Protein AF-A0A2H6ABC9-F1 (afdb_monomer)

Foldseek 3Di:
DDDDDDDDDDDDDDPPPPQQAWEWEWDDDQQEIETEIDQEEWEKEWEAPEQSKIAIDTPPNYHYHYDRIDGNHQEYEYHRHHYAYEYEYEYPDEYAHEYEYEEAYYAYEYAYEAHEYQHEYHHHYHAEAYEYYAYNYEYNYAYEYEQAHYAYEYYYELYEHQEEYEYEQHAEAYEYEAYLYEYNYEYEYEPAHYQYEAEYENYEYNAEYEAHDHEEEYEYEAAQYEYAADPPAHEYEPPYYAYAYDHYNYYHGYHYYDYDD

pLDDT: mean 94.51, std 10.99, range [47.03, 98.94]

Solvent-accessible surface area (backbone atoms only — not comparable to full-atom values): 11730 Å² total; per-residue (Å²): 135,88,82,83,78,81,84,82,82,81,81,75,80,75,73,82,77,70,72,72,50,14,44,33,36,39,49,76,61,82,34,35,36,38,38,38,33,36,73,30,42,28,29,38,38,37,39,25,77,29,49,33,22,39,37,50,44,56,33,92,70,15,41,69,48,58,71,46,63,50,64,62,33,52,30,42,36,41,38,44,35,33,30,48,30,34,41,40,39,35,15,87,31,52,24,52,28,28,44,34,38,39,49,48,36,33,46,33,35,44,37,38,38,47,30,33,34,54,21,37,40,38,40,37,45,27,40,30,46,30,38,40,37,41,32,50,24,39,31,56,18,41,37,41,39,35,34,43,33,32,46,23,35,42,41,34,31,55,25,40,28,59,29,44,38,37,39,37,34,32,39,30,47,22,38,40,37,42,30,50,27,40,31,57,28,44,37,42,37,36,37,32,42,22,55,26,38,42,38,36,32,56,22,39,33,63,36,43,36,40,38,34,41,38,30,44,48,27,38,39,39,37,35,43,27,38,39,28,74,62,83,73,54,22,38,39,35,29,57,47,62,67,12,38,66,48,81,40,70,66,45,61,26,75,46,82,44,49,63,45,135

Structure (mmCIF, N/CA/C/O backbone):
data_AF-A0A2H6ABC9-F1
#
_entry.id   AF-A0A2H6ABC9-F1
#
loop_
_atom_site.group_PDB
_atom_site.id
_atom_site.type_symbol
_atom_site.label_atom_id
_atom_site.label_alt_id
_atom_site.label_comp_id
_atom_site.label_asym_id
_atom_site.label_entity_id
_atom_site.label_seq_id
_atom_site.pdbx_PDB_ins_code
_atom_site.Cartn_x
_atom_site.Cartn_y
_atom_site.Ca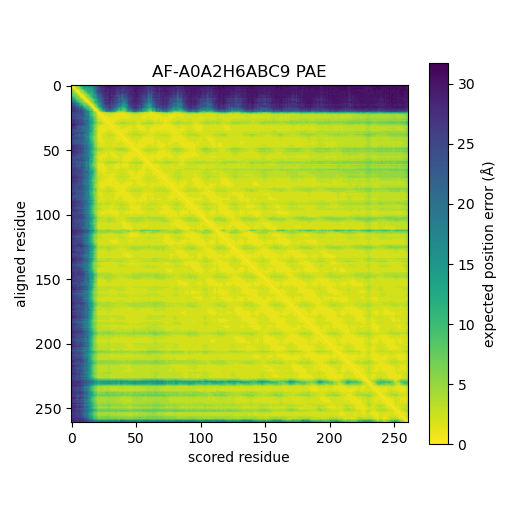rtn_z
_atom_site.occupancy
_atom_site.B_iso_or_equiv
_atom_site.auth_seq_id
_atom_site.auth_comp_id
_atom_site.auth_asym_id
_atom_site.auth_atom_id
_atom_site.pdbx_PDB_model_num
ATOM 1 N N . MET A 1 1 ? -68.065 36.833 -13.984 1.00 48.31 1 MET A N 1
ATOM 2 C CA . MET A 1 1 ? -67.400 35.523 -13.797 1.00 48.31 1 MET A CA 1
ATOM 3 C C . MET A 1 1 ? -66.180 35.733 -12.906 1.00 48.31 1 MET A C 1
ATOM 5 O O . MET A 1 1 ? -65.475 36.704 -13.160 1.00 48.31 1 MET A O 1
ATOM 9 N N . PRO A 1 2 ? -65.967 34.943 -11.838 1.00 47.03 2 PRO A N 1
ATOM 10 C CA . PRO A 1 2 ? -64.902 35.207 -10.872 1.00 47.03 2 PRO A CA 1
ATOM 11 C C . PRO A 1 2 ? -63.521 34.825 -11.429 1.00 47.03 2 PRO A C 1
ATOM 13 O O . PRO A 1 2 ? -63.361 33.805 -12.098 1.00 47.03 2 PRO A O 1
ATOM 16 N N . ARG A 1 3 ? -62.534 35.687 -11.168 1.00 52.03 3 ARG A N 1
ATOM 17 C CA . ARG A 1 3 ? -61.139 35.585 -11.615 1.00 52.03 3 ARG A CA 1
ATOM 18 C C . ARG A 1 3 ? -60.390 34.598 -10.710 1.00 52.03 3 ARG A C 1
ATOM 20 O O . ARG A 1 3 ? -60.354 34.797 -9.503 1.00 52.03 3 ARG A O 1
ATOM 27 N N . ARG A 1 4 ? -59.820 33.534 -11.285 1.00 54.59 4 ARG A N 1
ATOM 28 C CA . ARG A 1 4 ? -58.983 32.553 -10.569 1.00 54.59 4 ARG A CA 1
ATOM 29 C C . ARG A 1 4 ? -57.633 33.190 -10.230 1.00 54.59 4 ARG A C 1
ATOM 31 O O . ARG A 1 4 ? -56.940 33.648 -11.137 1.00 54.59 4 ARG A O 1
ATOM 38 N N . GLU A 1 5 ? -57.269 33.219 -8.953 1.00 61.19 5 GLU A N 1
ATOM 39 C CA . GLU A 1 5 ? -55.914 33.584 -8.534 1.00 61.19 5 GLU A CA 1
ATOM 40 C C . GLU A 1 5 ? -54.935 32.433 -8.828 1.00 61.19 5 GLU A C 1
ATOM 42 O O . GLU A 1 5 ? -55.307 31.263 -8.684 1.00 61.19 5 GLU A O 1
ATOM 47 N N . PRO A 1 6 ? -53.703 32.727 -9.279 1.00 63.28 6 PRO A N 1
ATOM 48 C CA . PRO A 1 6 ? -52.713 31.700 -9.569 1.00 63.28 6 PRO A CA 1
ATOM 49 C C . PRO A 1 6 ? -52.175 31.085 -8.270 1.00 63.28 6 PRO A C 1
ATOM 51 O O . PRO A 1 6 ? -51.772 31.795 -7.349 1.00 63.28 6 PRO A O 1
ATOM 54 N N . ALA A 1 7 ? -52.144 29.753 -8.216 1.00 66.19 7 ALA A N 1
ATOM 55 C CA . ALA A 1 7 ? -51.549 29.008 -7.116 1.00 66.19 7 ALA A CA 1
ATOM 56 C C . ALA A 1 7 ? -50.049 29.329 -7.014 1.00 66.19 7 ALA A C 1
ATOM 58 O O . ALA A 1 7 ? -49.300 29.157 -7.977 1.00 66.19 7 ALA A O 1
ATOM 59 N N . ARG A 1 8 ? -49.606 29.803 -5.845 1.00 64.81 8 ARG A N 1
ATOM 60 C CA . ARG A 1 8 ? -48.181 29.976 -5.549 1.00 64.81 8 ARG A CA 1
ATOM 61 C C . ARG A 1 8 ? -47.566 28.618 -5.231 1.00 64.81 8 ARG A C 1
ATOM 63 O O . ARG A 1 8 ? -47.898 28.015 -4.214 1.00 64.81 8 ARG A O 1
ATOM 70 N N . LEU A 1 9 ? -46.658 28.167 -6.089 1.00 56.22 9 LEU A N 1
ATOM 71 C CA . LEU A 1 9 ? -45.781 27.037 -5.805 1.00 56.22 9 LEU A CA 1
ATOM 72 C C . LEU A 1 9 ? -44.730 27.495 -4.788 1.00 56.22 9 LEU A C 1
ATOM 74 O O . LEU A 1 9 ? -43.962 28.415 -5.066 1.00 56.22 9 LEU A O 1
ATOM 78 N N . HIS A 1 10 ? -44.730 26.879 -3.610 1.00 66.12 10 HIS A N 1
ATOM 79 C CA . HIS A 1 10 ? -43.628 26.980 -2.660 1.00 66.12 10 HIS A CA 1
ATOM 80 C C . HIS A 1 10 ? -42.718 25.776 -2.903 1.00 66.12 10 HIS A C 1
ATOM 82 O O . HIS A 1 10 ? -43.168 24.636 -2.819 1.00 66.12 10 HIS A O 1
ATOM 88 N N . LEU A 1 11 ? -41.466 26.040 -3.269 1.00 61.44 11 LEU A N 1
ATOM 89 C CA . LEU A 1 11 ? -40.415 25.033 -3.322 1.00 61.44 11 LEU A CA 1
ATOM 90 C C . LEU A 1 11 ? -39.652 25.137 -2.003 1.00 61.44 11 LEU A C 1
ATOM 92 O O . LEU A 1 11 ? -38.866 26.065 -1.812 1.00 61.44 11 LEU A O 1
ATOM 96 N N . GLU A 1 12 ? -39.936 24.236 -1.071 1.00 57.72 12 GLU A N 1
ATOM 97 C CA . GLU A 1 12 ? -39.101 24.077 0.116 1.00 57.72 12 GLU A CA 1
ATOM 98 C C . GLU A 1 12 ? -37.790 23.411 -0.318 1.00 57.72 12 GLU A C 1
ATOM 100 O O . GLU A 1 12 ? -37.789 22.483 -1.133 1.00 57.72 12 GLU A O 1
ATOM 105 N N . ARG A 1 13 ? -36.655 23.933 0.160 1.00 63.50 13 ARG A N 1
ATOM 106 C CA . ARG A 1 13 ? -35.350 23.316 -0.085 1.00 63.50 13 ARG A CA 1
ATOM 107 C C . ARG A 1 13 ? -35.390 21.938 0.572 1.00 63.50 13 ARG A C 1
ATOM 109 O O . ARG A 1 13 ? -35.542 21.861 1.786 1.00 63.50 13 ARG A O 1
ATOM 116 N N . LEU A 1 14 ? -35.287 20.887 -0.243 1.00 57.19 14 LEU A N 1
ATOM 117 C CA . LEU A 1 14 ? -35.128 19.515 0.229 1.00 57.19 14 LEU A CA 1
ATOM 118 C C . LEU A 1 14 ? -33.981 19.512 1.249 1.00 57.19 14 LEU A C 1
ATOM 120 O O . LEU A 1 14 ? -32.907 20.036 0.938 1.00 57.19 14 LEU A O 1
ATOM 124 N N . GLU A 1 15 ? -34.228 19.003 2.456 1.00 60.50 15 GLU A N 1
ATOM 125 C CA . GLU A 1 15 ? -33.178 18.845 3.462 1.00 60.50 15 GLU A CA 1
ATOM 126 C C . GLU A 1 15 ? -31.995 18.114 2.821 1.00 60.50 15 GLU A C 1
ATOM 128 O O . GLU A 1 15 ? -32.183 17.189 2.020 1.00 60.50 15 GLU A O 1
ATOM 133 N N . GLU A 1 16 ? -30.773 18.563 3.114 1.00 54.97 16 GLU A N 1
ATOM 134 C CA . GLU A 1 16 ? -29.597 17.810 2.701 1.00 54.97 16 GLU A CA 1
ATOM 135 C C . GLU A 1 16 ? -29.735 16.424 3.320 1.00 54.97 16 GLU A C 1
ATOM 137 O O . GLU A 1 16 ? -29.815 16.282 4.540 1.00 54.97 16 GLU A O 1
ATOM 142 N N . ARG A 1 17 ? -29.849 15.398 2.469 1.00 53.66 17 ARG A N 1
ATOM 143 C CA . ARG A 1 17 ? -29.769 14.017 2.923 1.00 53.66 17 ARG A CA 1
ATOM 144 C C . ARG A 1 17 ? -28.368 13.864 3.506 1.00 53.66 17 ARG A C 1
ATOM 146 O O . ARG A 1 17 ? -27.438 13.603 2.748 1.00 53.66 17 ARG A O 1
ATOM 153 N N . CYS A 1 18 ? -28.211 14.035 4.818 1.00 53.31 18 CYS A N 1
ATOM 154 C CA . CYS A 1 18 ? -27.123 13.373 5.517 1.00 53.31 18 CYS A CA 1
ATOM 155 C C . CYS A 1 18 ? -27.271 11.902 5.139 1.00 53.31 18 CYS A C 1
ATOM 157 O O . CYS A 1 18 ? -28.246 11.262 5.542 1.00 53.31 18 CYS A O 1
ATOM 159 N N . GLN A 1 19 ? -26.363 11.377 4.311 1.00 56.97 19 GLN A N 1
ATOM 160 C CA . GLN A 1 19 ? -26.138 9.940 4.321 1.00 56.97 19 GLN A CA 1
ATOM 161 C C . GLN A 1 19 ? -25.952 9.575 5.798 1.00 56.97 19 GLN A C 1
ATOM 163 O O . GLN A 1 19 ? -25.189 10.265 6.483 1.00 56.97 19 GLN A O 1
ATOM 168 N N . PRO A 1 20 ? -26.719 8.615 6.338 1.00 61.50 20 PRO A N 1
ATOM 169 C CA . PRO A 1 20 ? -26.498 8.197 7.708 1.00 61.50 20 PRO A CA 1
ATOM 170 C C . PRO A 1 20 ? -25.039 7.758 7.800 1.00 61.50 20 PRO A C 1
ATOM 172 O O . PRO A 1 20 ? -24.617 6.887 7.045 1.00 61.50 20 PRO A O 1
ATOM 175 N N . ALA A 1 21 ? -24.271 8.423 8.661 1.00 79.69 21 ALA A N 1
ATOM 176 C CA . ALA A 1 21 ? -22.908 8.006 8.925 1.00 79.69 21 ALA A CA 1
ATOM 177 C C . ALA A 1 21 ? -22.952 6.588 9.498 1.00 79.69 21 ALA A C 1
ATOM 179 O O . ALA A 1 21 ? -23.817 6.295 10.335 1.00 79.69 21 ALA A O 1
ATOM 180 N N . GLY A 1 22 ? -22.082 5.710 9.010 1.00 94.19 22 GLY A N 1
ATOM 181 C CA . GLY A 1 22 ? -22.159 4.309 9.381 1.00 94.19 22 GLY A CA 1
ATOM 182 C C . GLY A 1 22 ? -21.600 4.010 10.774 1.00 94.19 22 GLY A C 1
ATOM 183 O O . GLY A 1 22 ? -21.253 4.900 11.564 1.00 94.19 22 GLY A O 1
ATOM 184 N N . THR A 1 23 ? -21.590 2.732 11.129 1.00 96.81 23 THR A N 1
ATOM 185 C CA . THR A 1 23 ? -21.232 2.249 12.466 1.00 96.81 23 THR A CA 1
ATOM 186 C C . THR A 1 23 ? -20.191 1.151 12.386 1.00 96.81 23 THR A C 1
ATOM 188 O O . THR A 1 23 ? -20.447 0.090 11.830 1.00 96.81 23 THR A O 1
ATOM 191 N N . VAL A 1 24 ? -19.071 1.347 13.081 1.00 98.31 24 VAL A N 1
ATOM 192 C CA . VAL A 1 24 ? -18.017 0.341 13.213 1.00 98.31 24 VAL A CA 1
ATOM 193 C C . VAL A 1 24 ? -18.040 -0.266 14.608 1.00 98.31 24 VAL A C 1
ATOM 195 O O . VAL A 1 24 ? -17.820 0.403 15.619 1.00 98.31 24 VAL A O 1
ATOM 198 N N . SER A 1 25 ? -18.282 -1.570 14.671 1.00 98.38 25 SER A N 1
ATOM 199 C CA . SER A 1 25 ? -18.190 -2.361 15.892 1.00 98.38 25 SER A CA 1
ATOM 200 C C . SER A 1 25 ? -16.761 -2.845 16.123 1.00 98.38 25 SER A C 1
ATOM 202 O O . SER A 1 25 ? -16.185 -3.527 15.278 1.00 98.38 25 SER A O 1
ATOM 204 N N . VAL A 1 26 ? -16.194 -2.550 17.292 1.00 98.62 26 VAL A N 1
ATOM 205 C CA . VAL A 1 26 ? -14.856 -3.014 17.682 1.00 98.62 26 VAL A CA 1
ATOM 206 C C . VAL A 1 26 ? -14.987 -4.208 18.614 1.00 98.62 26 VAL A C 1
ATOM 208 O O . VAL A 1 26 ? -15.607 -4.127 19.676 1.00 98.62 26 VAL A O 1
ATOM 211 N N . VAL A 1 27 ? -14.358 -5.322 18.248 1.00 98.25 27 VAL A N 1
ATOM 212 C CA . VAL A 1 27 ? -14.329 -6.540 19.064 1.00 98.25 27 VAL A CA 1
ATOM 213 C C . VAL A 1 27 ? -12.889 -6.997 19.253 1.00 98.25 27 VAL A C 1
ATOM 215 O O . VAL A 1 27 ? -12.175 -7.226 18.279 1.00 98.25 27 VAL A O 1
ATOM 218 N N . GLN A 1 28 ? -12.474 -7.182 20.508 1.00 98.12 28 GLN A N 1
ATOM 219 C CA . GLN A 1 28 ? -11.177 -7.763 20.851 1.00 98.12 28 GLN A CA 1
ATOM 220 C C . GLN A 1 28 ? -11.350 -9.155 21.470 1.00 98.12 28 GLN A C 1
ATOM 222 O O . GLN A 1 28 ? -12.069 -9.325 22.455 1.00 98.12 28 GLN A O 1
ATOM 227 N N . VAL A 1 29 ? -10.653 -10.151 20.917 1.00 97.75 29 VAL A N 1
ATOM 228 C CA . VAL A 1 29 ? -10.558 -11.509 21.472 1.00 97.75 29 VAL A CA 1
ATOM 229 C C . VAL A 1 29 ? -9.087 -11.896 21.571 1.00 97.75 29 VAL A C 1
ATOM 231 O O . VAL A 1 29 ? -8.420 -12.154 20.568 1.00 97.75 29 VAL A O 1
ATOM 234 N N . GLY A 1 30 ? -8.562 -11.923 22.797 1.00 96.44 30 GLY A N 1
ATOM 235 C CA . GLY A 1 30 ? -7.123 -12.063 23.021 1.00 96.44 30 GLY A CA 1
ATOM 236 C C . GLY A 1 30 ? -6.357 -10.914 22.359 1.00 96.44 30 GLY A C 1
ATOM 237 O O . GLY A 1 30 ? -6.731 -9.754 22.507 1.00 96.44 30 GLY A O 1
ATOM 238 N N . GLY A 1 31 ? -5.308 -11.237 21.601 1.00 97.62 31 GLY A N 1
ATOM 239 C CA . GLY A 1 31 ? -4.533 -10.243 20.851 1.00 97.62 31 GLY A CA 1
ATOM 240 C C . GLY A 1 31 ? -5.097 -9.885 19.473 1.00 97.62 31 GLY A C 1
ATOM 241 O O . GLY A 1 31 ? -4.394 -9.260 18.686 1.00 97.62 31 GLY A O 1
ATOM 242 N N . ILE A 1 32 ? -6.315 -10.316 19.136 1.00 98.56 32 ILE A N 1
ATOM 243 C CA . ILE A 1 32 ? -6.938 -10.020 17.842 1.00 98.56 32 ILE A CA 1
ATOM 244 C C . ILE A 1 32 ? -8.018 -8.962 18.040 1.00 98.56 32 ILE A C 1
ATOM 246 O O . ILE A 1 32 ? -8.959 -9.183 18.801 1.00 98.56 32 ILE A O 1
ATOM 250 N N . VAL A 1 33 ? -7.899 -7.855 17.315 1.00 98.69 33 VAL A N 1
ATOM 251 C CA . VAL A 1 33 ? -8.899 -6.786 17.234 1.00 98.69 33 VAL A CA 1
ATOM 252 C C . VAL A 1 33 ? -9.554 -6.836 15.858 1.00 98.69 33 VAL A C 1
ATOM 254 O O . VAL A 1 33 ? -8.867 -6.997 14.853 1.00 98.69 33 VAL A O 1
ATOM 257 N N . ARG A 1 34 ? -10.879 -6.727 15.802 1.00 98.69 34 ARG A N 1
ATOM 258 C CA . ARG A 1 34 ? -11.652 -6.636 14.558 1.00 98.69 34 ARG A CA 1
ATOM 259 C C . ARG A 1 34 ? -12.498 -5.374 14.588 1.00 98.69 34 ARG A C 1
ATOM 261 O O . ARG A 1 34 ? -13.219 -5.160 15.562 1.00 98.69 34 ARG A O 1
ATOM 268 N N . LEU A 1 35 ? -12.393 -4.576 13.534 1.00 98.69 35 LEU A N 1
ATOM 269 C CA . LEU A 1 35 ? -13.278 -3.464 13.219 1.00 98.69 35 LEU A CA 1
ATOM 270 C C . LEU A 1 35 ? -14.272 -3.974 12.180 1.00 98.69 35 LEU A C 1
ATOM 272 O O . LEU A 1 35 ? -13.866 -4.324 11.077 1.00 98.69 35 LEU A O 1
ATOM 276 N N . LEU A 1 36 ? -15.538 -4.071 12.574 1.00 98.38 36 LEU A N 1
ATOM 277 C CA . LEU A 1 36 ? -16.635 -4.591 11.764 1.00 98.38 36 LEU A CA 1
ATOM 278 C C . LEU A 1 36 ? -17.578 -3.444 11.424 1.00 98.38 36 LEU A C 1
ATOM 280 O O . LEU A 1 36 ? -18.290 -2.974 12.314 1.00 98.38 36 LEU A O 1
ATOM 284 N N . GLY A 1 37 ? -17.556 -2.991 10.182 1.00 97.62 37 GLY A N 1
ATOM 285 C CA . GLY A 1 37 ? -18.446 -1.937 9.718 1.00 97.62 37 GLY A CA 1
ATOM 286 C C . GLY A 1 37 ? -19.840 -2.429 9.334 1.00 97.62 37 GLY A C 1
ATOM 287 O O . GLY A 1 37 ? -20.135 -3.631 9.388 1.00 97.62 37 GLY A O 1
ATOM 288 N N . ASP A 1 38 ? -20.724 -1.483 9.030 1.00 96.00 38 ASP A N 1
ATOM 289 C CA . ASP A 1 38 ? -22.061 -1.758 8.506 1.00 96.00 38 ASP A CA 1
ATOM 290 C C . ASP A 1 38 ? -22.072 -1.736 6.965 1.00 96.00 38 ASP A C 1
ATOM 292 O O . ASP A 1 38 ? -21.112 -2.153 6.339 1.00 96.00 38 ASP A O 1
ATOM 296 N N . ALA A 1 39 ? -23.201 -1.412 6.331 1.00 95.44 39 ALA A N 1
ATOM 297 C CA . ALA A 1 39 ? -23.295 -1.331 4.864 1.00 95.44 39 ALA A CA 1
ATOM 298 C C . ALA A 1 39 ? -23.321 0.127 4.366 1.00 95.44 39 ALA A C 1
ATOM 300 O O . ALA A 1 39 ? -23.802 0.406 3.266 1.00 95.44 39 ALA A O 1
ATOM 301 N N . ALA A 1 40 ? -22.959 1.061 5.243 1.00 95.94 40 ALA A N 1
ATOM 302 C CA . ALA A 1 40 ? -22.862 2.478 4.949 1.00 95.94 40 ALA A CA 1
ATOM 303 C C . ALA A 1 40 ? -21.389 2.877 4.962 1.00 95.94 40 ALA A C 1
ATOM 305 O O . ALA A 1 40 ? -20.593 2.236 5.631 1.00 95.94 40 ALA A O 1
ATOM 306 N N . ASP A 1 41 ? -21.066 3.989 4.308 1.00 96.44 41 ASP A N 1
ATOM 307 C CA . ASP A 1 41 ? -19.713 4.543 4.287 1.00 96.44 41 ASP A CA 1
ATOM 308 C C . ASP A 1 41 ? -19.168 4.688 5.724 1.00 96.44 41 ASP A C 1
ATOM 310 O O . ASP A 1 41 ? -19.769 5.353 6.585 1.00 96.44 41 ASP A O 1
ATOM 314 N N . ASN A 1 42 ? -18.057 4.014 6.014 1.00 97.44 42 ASN A N 1
ATOM 315 C CA . ASN A 1 42 ? -17.384 4.009 7.307 1.00 97.44 42 ASN A CA 1
ATOM 316 C C . ASN A 1 42 ? -16.010 4.660 7.195 1.00 97.44 42 ASN A C 1
ATOM 318 O O . ASN A 1 42 ? -15.235 4.393 6.291 1.00 97.44 42 ASN A O 1
ATOM 322 N N . ALA A 1 43 ? -15.661 5.489 8.169 1.00 97.75 43 ALA A N 1
ATOM 323 C CA . ALA A 1 43 ? -14.365 6.142 8.230 1.00 97.75 43 ALA A CA 1
ATOM 324 C C . ALA A 1 43 ? -13.755 5.962 9.619 1.00 97.75 43 ALA A C 1
ATOM 326 O O . ALA A 1 43 ? -14.374 6.319 10.626 1.00 97.75 43 ALA A O 1
ATOM 327 N N . VAL A 1 44 ? -12.543 5.413 9.695 1.00 98.38 44 VAL A N 1
ATOM 328 C CA . VAL A 1 44 ? -11.862 5.110 10.962 1.00 98.38 44 VAL A CA 1
ATOM 329 C C . VAL A 1 44 ? -10.388 5.496 10.937 1.00 98.38 44 VAL A C 1
ATOM 331 O O . VAL A 1 44 ? -9.717 5.408 9.917 1.00 98.38 44 VAL A O 1
ATOM 334 N N . ALA A 1 45 ? -9.859 5.889 12.091 1.00 98.44 45 ALA A N 1
ATOM 335 C CA . ALA A 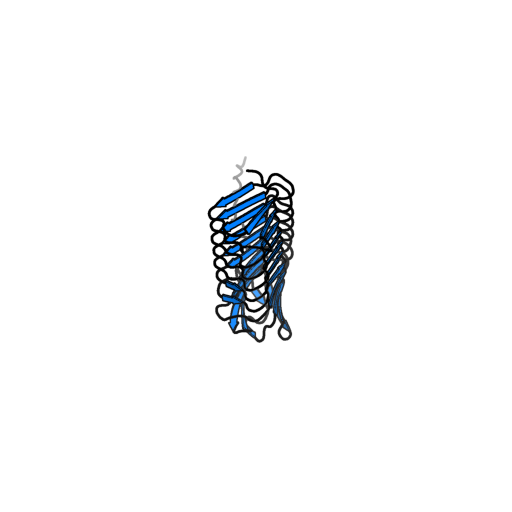1 45 ? -8.433 6.110 12.292 1.00 98.44 45 ALA A CA 1
ATOM 336 C C . ALA A 1 45 ? -7.915 5.275 13.459 1.00 98.44 45 ALA A C 1
ATOM 338 O O . ALA A 1 45 ? -8.524 5.248 14.535 1.00 98.44 45 ALA A O 1
ATOM 339 N N . LEU A 1 46 ? -6.772 4.630 13.244 1.00 98.50 46 LEU A N 1
ATOM 340 C CA . LEU A 1 46 ? -5.984 3.954 14.260 1.00 98.50 46 LEU A CA 1
ATOM 341 C C . LEU A 1 46 ? -4.672 4.701 14.480 1.00 98.50 46 LEU A C 1
ATOM 343 O O . LEU A 1 46 ? -3.967 5.024 13.531 1.00 98.50 46 LEU A O 1
ATOM 347 N N . GLU A 1 47 ? -4.319 4.904 15.744 1.00 98.56 47 GLU A N 1
ATOM 348 C CA . GLU A 1 47 ? -3.018 5.446 16.136 1.00 98.56 47 GLU A CA 1
ATOM 349 C C . GLU A 1 47 ? -2.348 4.490 17.126 1.00 98.56 47 GLU A C 1
ATOM 351 O O . GLU A 1 47 ? -2.954 4.094 18.131 1.00 98.56 47 GLU A O 1
ATOM 356 N N . ALA A 1 48 ? -1.105 4.096 16.845 1.00 98.31 48 ALA A N 1
ATOM 357 C CA . ALA A 1 48 ? -0.325 3.283 17.766 1.00 98.31 48 ALA A CA 1
ATOM 358 C C . ALA A 1 48 ? 0.189 4.126 18.933 1.00 98.31 48 ALA A C 1
ATOM 360 O O . ALA A 1 48 ? 0.988 5.049 18.771 1.00 98.31 48 ALA A O 1
ATOM 361 N N . THR A 1 49 ? -0.247 3.754 20.133 1.00 98.06 49 THR A N 1
ATOM 362 C CA . THR A 1 49 ? 0.149 4.391 21.399 1.00 98.06 49 THR A CA 1
ATOM 363 C C . THR A 1 49 ? 1.210 3.586 22.150 1.00 98.06 49 THR A C 1
ATOM 365 O O . THR A 1 49 ? 1.778 4.053 23.137 1.00 98.06 49 THR A O 1
ATOM 368 N N . GLY A 1 50 ? 1.522 2.390 21.652 1.00 96.88 50 GLY A N 1
ATOM 369 C CA . GLY A 1 50 ? 2.537 1.484 22.167 1.00 96.88 50 GLY A CA 1
ATOM 370 C C . GLY A 1 50 ? 2.787 0.340 21.188 1.00 96.88 50 GLY A C 1
ATOM 371 O O . GLY A 1 50 ? 2.065 0.183 20.205 1.00 96.88 50 GLY A O 1
ATOM 372 N N . ALA A 1 51 ? 3.774 -0.505 21.497 1.00 96.88 51 ALA A N 1
ATOM 373 C CA . ALA A 1 51 ? 4.176 -1.634 20.652 1.00 96.88 51 ALA A CA 1
ATOM 374 C C . ALA A 1 51 ? 3.005 -2.526 20.219 1.00 96.88 51 ALA A C 1
ATOM 376 O O . ALA A 1 51 ? 2.979 -3.030 19.106 1.00 96.88 51 ALA A O 1
ATOM 377 N N . ASN A 1 52 ? 2.018 -2.716 21.090 1.00 97.56 52 ASN A N 1
ATOM 378 C CA . ASN A 1 52 ? 0.831 -3.517 20.801 1.00 97.56 52 ASN A CA 1
ATOM 379 C C . ASN A 1 52 ? -0.436 -2.794 21.284 1.00 97.56 52 ASN A C 1
ATOM 381 O O . ASN A 1 52 ? -1.421 -3.444 21.624 1.00 97.56 52 ASN A O 1
ATOM 385 N N . ASP A 1 53 ? -0.400 -1.463 21.360 1.00 98.25 53 ASP A N 1
ATOM 386 C CA . ASP A 1 53 ? -1.486 -0.658 21.918 1.00 98.25 53 ASP A CA 1
ATOM 387 C C . ASP A 1 53 ? -1.981 0.335 20.867 1.00 98.25 53 ASP A C 1
ATOM 389 O O . ASP A 1 53 ? -1.185 1.023 20.225 1.00 98.25 53 ASP A O 1
ATOM 393 N N . LEU A 1 54 ? -3.299 0.411 20.691 1.00 98.56 54 LEU A N 1
ATOM 394 C CA . LEU A 1 54 ? -3.942 1.228 19.664 1.00 98.56 54 LEU A CA 1
ATOM 395 C C . LEU A 1 54 ? -5.067 2.065 20.268 1.00 98.56 54 LEU A C 1
ATOM 397 O O . LEU A 1 54 ? -5.842 1.586 21.104 1.00 98.56 54 LEU A O 1
ATOM 401 N N . THR A 1 55 ? -5.212 3.288 19.772 1.00 98.56 55 THR A N 1
ATOM 402 C CA . THR A 1 55 ? -6.442 4.075 19.899 1.00 98.56 55 THR A CA 1
ATOM 403 C C . THR A 1 55 ? -7.207 4.055 18.585 1.00 98.56 55 THR A C 1
ATOM 405 O O . THR A 1 55 ? -6.603 4.152 17.522 1.00 98.56 55 THR A O 1
ATOM 408 N N . ILE A 1 56 ? -8.529 3.931 18.667 1.00 98.69 56 ILE A N 1
ATOM 409 C CA . ILE A 1 56 ? -9.448 3.815 17.532 1.00 98.69 56 ILE A CA 1
ATOM 410 C C . ILE A 1 56 ? -10.421 4.989 17.586 1.00 98.69 56 ILE A C 1
ATOM 412 O O . ILE A 1 56 ? -11.062 5.219 18.614 1.00 98.69 56 ILE A O 1
ATOM 416 N N . THR A 1 57 ? -10.557 5.701 16.472 1.00 98.50 57 THR A N 1
ATOM 417 C CA . THR A 1 57 ? -11.412 6.884 16.341 1.00 98.50 57 THR A CA 1
ATOM 418 C C . THR A 1 57 ? -12.322 6.742 15.128 1.00 98.50 57 THR A C 1
ATOM 420 O O . THR A 1 57 ? -11.863 6.366 14.055 1.00 98.50 57 THR A O 1
ATOM 423 N N . GLY A 1 58 ? -13.608 7.062 15.287 1.00 97.69 58 GLY A N 1
ATOM 424 C CA . GLY A 1 58 ? -14.533 7.214 14.163 1.00 97.69 58 GLY A CA 1
ATOM 425 C C . GLY A 1 58 ? -14.375 8.589 13.517 1.00 97.69 58 GLY A C 1
ATOM 426 O O . GLY A 1 58 ? -14.303 9.604 14.212 1.00 97.69 58 GLY A O 1
ATOM 427 N N . LEU A 1 59 ? -14.307 8.620 12.192 1.00 96.62 59 LEU A N 1
ATOM 428 C CA . LEU A 1 59 ? -14.173 9.815 11.361 1.00 96.62 59 LEU A CA 1
ATOM 429 C C . LEU A 1 59 ? -15.447 10.042 10.541 1.00 96.62 59 LEU A C 1
ATOM 431 O O . LEU A 1 59 ? -16.310 9.173 10.467 1.00 96.62 59 LEU A O 1
ATOM 435 N N . ALA A 1 60 ? -15.584 11.221 9.927 1.00 93.19 60 ALA A N 1
ATOM 436 C CA . ALA A 1 60 ? -16.696 11.558 9.023 1.00 93.19 60 ALA A CA 1
ATOM 437 C C . ALA A 1 60 ? -18.111 11.255 9.580 1.00 93.19 60 ALA A C 1
ATOM 439 O O . ALA A 1 60 ? -19.047 10.993 8.834 1.00 93.19 60 ALA A O 1
ATOM 440 N N . GLY A 1 61 ? -18.278 11.305 10.908 1.00 92.75 61 GLY A N 1
ATOM 441 C CA . GLY A 1 61 ? -19.537 10.985 11.591 1.00 92.75 61 GLY A CA 1
ATOM 442 C C . GLY A 1 61 ? -19.739 9.503 11.925 1.00 92.75 61 GLY A C 1
ATOM 443 O O . GLY A 1 61 ? -20.709 9.185 12.609 1.00 92.75 61 GLY A O 1
ATOM 444 N N . THR A 1 62 ? -18.837 8.618 11.495 1.00 96.94 62 THR A N 1
ATOM 445 C CA . THR A 1 62 ? -18.866 7.178 11.787 1.00 96.94 62 THR A CA 1
ATOM 446 C C . THR A 1 62 ? -18.855 6.949 13.288 1.00 96.94 62 THR A C 1
ATOM 448 O O . THR A 1 62 ? -17.990 7.460 14.007 1.00 96.94 62 THR A O 1
ATOM 451 N N . SER A 1 63 ? -19.815 6.171 13.779 1.00 96.81 63 SER A N 1
ATOM 452 C CA . SER A 1 63 ? -19.909 5.859 15.202 1.00 96.81 63 SER A CA 1
ATOM 453 C C . SER A 1 63 ? -19.119 4.594 15.541 1.00 96.81 63 SER A C 1
ATOM 455 O O . SER A 1 63 ? -19.168 3.609 14.809 1.00 96.81 63 SER A O 1
ATOM 457 N N . ILE A 1 64 ? -18.380 4.611 16.656 1.00 98.12 64 ILE A N 1
ATOM 458 C CA . ILE A 1 64 ? -17.649 3.434 17.143 1.00 98.12 64 ILE A CA 1
ATOM 459 C C . ILE A 1 64 ? -18.450 2.755 18.252 1.00 98.12 64 ILE A C 1
ATOM 461 O O . ILE A 1 64 ? -18.720 3.351 19.297 1.00 98.12 64 ILE A O 1
ATOM 465 N N . SER A 1 65 ? -18.789 1.486 18.042 1.00 97.88 65 SER A N 1
ATOM 466 C CA . SER A 1 65 ? -19.447 0.623 19.020 1.00 97.88 65 SER A CA 1
ATOM 467 C C . SER A 1 65 ? -18.445 -0.387 19.582 1.00 97.88 65 SER A C 1
ATOM 469 O O . SER A 1 65 ? -18.186 -1.429 18.987 1.00 97.88 65 SER A O 1
ATOM 471 N N . GLY A 1 66 ? -17.835 -0.085 20.726 1.00 97.19 66 GLY A N 1
ATOM 472 C CA . GLY A 1 66 ? -16.841 -0.962 21.352 1.00 97.19 66 GLY A CA 1
ATOM 473 C C . GLY A 1 66 ? -15.705 -0.184 22.014 1.00 97.19 66 GLY A C 1
ATOM 474 O O . GLY A 1 66 ? -15.823 1.028 22.205 1.00 97.19 66 GLY A O 1
ATOM 475 N N . PRO A 1 67 ? -14.612 -0.863 22.410 1.00 97.38 67 PRO A N 1
ATOM 476 C CA . PRO A 1 67 ? -13.454 -0.185 22.971 1.00 97.38 67 PRO A CA 1
ATOM 477 C C . PRO A 1 67 ? -12.781 0.701 21.917 1.00 97.38 67 PRO A C 1
ATOM 479 O O . PRO A 1 67 ? -12.470 0.256 20.817 1.00 97.38 67 PRO A O 1
ATOM 482 N N . THR A 1 68 ? -12.498 1.947 22.287 1.00 97.81 68 THR A N 1
ATOM 483 C CA . THR A 1 68 ? -11.713 2.901 21.485 1.00 97.81 68 THR A CA 1
ATOM 484 C C . THR A 1 68 ? -10.237 2.921 21.884 1.00 97.81 68 THR A C 1
ATOM 486 O O . THR A 1 68 ? -9.435 3.669 21.333 1.00 97.81 68 THR A O 1
ATOM 489 N N . SER A 1 69 ? -9.855 2.116 22.873 1.00 98.12 69 SER A N 1
ATOM 490 C CA . SER A 1 69 ? -8.471 1.898 23.283 1.00 98.12 69 SER A CA 1
ATOM 491 C C . SER A 1 69 ? -8.298 0.424 23.605 1.00 98.12 69 SER A C 1
ATOM 493 O O . SER A 1 69 ? -9.043 -0.131 24.415 1.00 98.12 69 SER A O 1
ATOM 495 N N . VAL A 1 70 ? -7.341 -0.208 22.939 1.00 98.31 70 VAL A N 1
ATOM 496 C CA . VAL A 1 70 ? -7.094 -1.649 23.002 1.00 98.31 70 VAL A CA 1
ATOM 497 C C . VAL A 1 70 ? -5.607 -1.886 23.216 1.00 98.31 70 VAL A C 1
ATOM 499 O O . VAL A 1 70 ? -4.772 -1.159 22.683 1.00 98.31 70 VAL A O 1
ATOM 502 N N . SER A 1 71 ? -5.278 -2.898 24.011 1.00 98.25 71 SER A N 1
ATOM 503 C CA . SER A 1 71 ? -3.900 -3.247 24.354 1.00 98.25 71 SER A CA 1
ATOM 504 C C . SER A 1 71 ? -3.613 -4.719 24.100 1.00 98.25 71 SER A C 1
ATOM 506 O O . SER A 1 71 ? -4.528 -5.546 24.026 1.00 98.25 71 SER A O 1
ATOM 508 N N . GLY A 1 72 ? -2.332 -5.055 23.947 1.00 98.00 72 GLY A N 1
ATOM 509 C CA . GLY A 1 72 ? -1.904 -6.420 23.624 1.00 98.00 72 GLY A CA 1
ATOM 510 C C . GLY A 1 72 ? -2.352 -6.893 22.234 1.00 98.00 72 GLY A C 1
ATOM 511 O O . GLY A 1 72 ? -2.571 -8.088 22.028 1.00 98.00 72 GLY A O 1
ATOM 512 N N . VAL A 1 73 ? -2.513 -5.965 21.291 1.00 98.62 73 VAL A N 1
ATOM 513 C CA . VAL A 1 73 ? -2.907 -6.212 19.903 1.00 98.62 73 VAL A CA 1
ATOM 514 C C . VA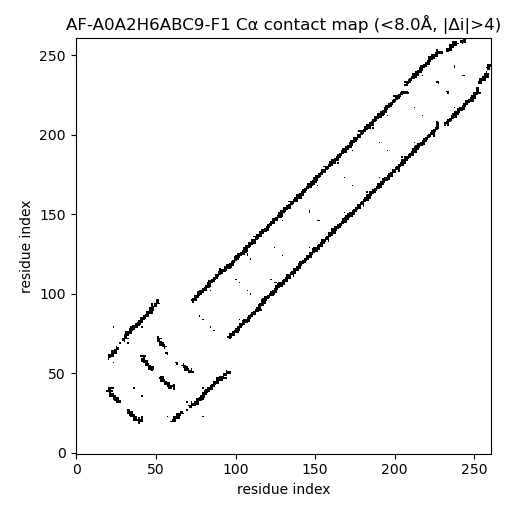L A 1 73 ? -1.755 -6.840 19.123 1.00 98.62 73 VAL A C 1
ATOM 516 O O . VAL A 1 73 ? -0.810 -6.172 18.728 1.00 98.62 73 VAL A O 1
ATOM 519 N N . ALA A 1 74 ? -1.876 -8.133 18.842 1.00 98.50 74 ALA A N 1
ATOM 520 C CA . ALA A 1 74 ? -0.995 -8.865 17.938 1.00 98.50 74 ALA A CA 1
ATOM 521 C C . ALA A 1 74 ? -1.464 -8.792 16.474 1.00 98.50 74 ALA A C 1
ATOM 523 O O . ALA A 1 74 ? -0.669 -8.989 15.553 1.00 98.50 74 ALA A O 1
ATOM 524 N N . ARG A 1 75 ? -2.762 -8.559 16.240 1.00 98.69 75 ARG A N 1
ATOM 525 C CA . ARG A 1 75 ? -3.335 -8.392 14.901 1.00 98.69 75 ARG A CA 1
ATOM 526 C C . ARG A 1 75 ? -4.590 -7.529 14.933 1.00 98.69 75 ARG A C 1
ATOM 528 O O . ARG A 1 75 ? -5.463 -7.767 15.767 1.00 98.69 75 ARG A O 1
ATOM 535 N N . VAL A 1 76 ? -4.712 -6.618 13.977 1.00 98.69 76 VAL A N 1
ATOM 536 C CA . VAL A 1 76 ? -5.941 -5.871 13.701 1.00 98.69 76 VAL A CA 1
ATOM 537 C C . VAL A 1 76 ? -6.515 -6.267 12.342 1.00 98.69 76 VAL A C 1
ATOM 539 O O . VAL A 1 76 ? -5.771 -6.433 11.376 1.00 98.69 76 VAL A O 1
ATOM 542 N N . TYR A 1 77 ? -7.832 -6.446 12.293 1.00 98.69 77 TYR A N 1
ATOM 543 C CA . TYR A 1 77 ? -8.607 -6.610 11.069 1.00 98.69 77 TYR A CA 1
ATOM 544 C C . TYR A 1 77 ? -9.497 -5.387 10.846 1.00 98.69 77 TYR A C 1
ATOM 546 O O . TYR A 1 77 ? -10.247 -5.021 11.752 1.00 98.69 77 TYR A O 1
ATOM 554 N N . PHE A 1 78 ? -9.446 -4.820 9.646 1.00 98.62 78 PHE A N 1
ATOM 555 C CA . PHE A 1 78 ? -10.435 -3.885 9.118 1.00 98.62 78 PHE A CA 1
ATOM 556 C C . PHE A 1 78 ? -11.355 -4.656 8.173 1.00 98.62 78 PHE A C 1
ATOM 558 O O . PHE A 1 78 ? -10.888 -5.200 7.177 1.00 98.62 78 PHE A O 1
ATOM 565 N N . GLU A 1 79 ? -12.629 -4.763 8.529 1.00 98.12 79 GLU A N 1
ATOM 566 C CA . GLU A 1 79 ? -13.682 -5.437 7.766 1.00 98.12 79 GLU A CA 1
ATOM 567 C C . GLU A 1 79 ? -14.896 -4.493 7.771 1.00 98.12 79 GLU A C 1
ATOM 569 O O . GLU A 1 79 ? -15.842 -4.684 8.538 1.00 98.12 79 GLU A O 1
ATOM 574 N N . LEU A 1 80 ? -14.797 -3.403 7.002 1.00 97.38 80 LEU A N 1
ATOM 575 C CA . LEU A 1 80 ? -15.697 -2.243 7.092 1.00 97.38 80 LEU A CA 1
ATOM 576 C C . LEU A 1 80 ? -17.022 -2.412 6.327 1.00 97.38 80 LEU A C 1
ATOM 578 O O . LEU A 1 80 ? -17.978 -1.710 6.617 1.00 97.38 80 LEU A O 1
ATOM 582 N N . GLY A 1 81 ? -17.136 -3.471 5.524 1.00 96.31 81 GLY A N 1
ATOM 583 C CA . GLY A 1 81 ? -18.395 -3.860 4.902 1.00 96.31 81 GLY A CA 1
ATOM 584 C C . GLY A 1 81 ? -18.522 -3.343 3.477 1.00 96.31 81 GLY A C 1
ATOM 585 O O . GLY A 1 81 ? -17.536 -3.308 2.750 1.00 96.31 81 GLY A O 1
ATOM 586 N N . ASP A 1 82 ? -19.765 -3.098 3.058 1.00 96.00 82 ASP A N 1
ATOM 587 C CA . ASP A 1 82 ? -20.069 -2.449 1.779 1.00 96.00 82 ASP A CA 1
ATOM 588 C C . ASP A 1 82 ? -20.185 -0.935 2.028 1.00 96.00 82 ASP A C 1
ATOM 590 O O . ASP A 1 82 ? -20.657 -0.525 3.086 1.00 96.00 82 ASP A O 1
ATOM 594 N N . GLY A 1 83 ? -19.912 -0.120 1.015 1.00 96.12 83 GLY A N 1
ATOM 595 C CA . GLY A 1 83 ? -19.886 1.338 1.147 1.00 96.12 83 GLY A CA 1
ATOM 596 C C . GLY A 1 83 ? -18.536 1.873 0.697 1.00 96.12 83 GLY A C 1
ATOM 597 O O . GLY A 1 83 ? -17.645 1.101 0.387 1.00 96.12 83 GLY A O 1
ATOM 598 N N . ASN A 1 84 ? -18.401 3.192 0.597 1.00 96.88 84 ASN A N 1
ATOM 599 C CA . ASN A 1 84 ? -17.095 3.801 0.356 1.00 96.88 84 ASN A CA 1
ATOM 600 C C . ASN A 1 84 ? -16.413 4.003 1.707 1.00 96.88 84 ASN A C 1
ATOM 602 O O . ASN A 1 84 ? -16.674 4.999 2.397 1.00 96.88 84 ASN A O 1
ATOM 606 N N . ASP A 1 85 ? -15.574 3.056 2.093 1.00 98.00 85 ASP A N 1
ATOM 607 C CA . ASP A 1 85 ? -14.937 3.048 3.393 1.00 98.00 85 ASP A CA 1
ATOM 608 C C . ASP A 1 85 ? -13.565 3.727 3.367 1.00 98.00 85 ASP A C 1
ATOM 610 O O . ASP A 1 85 ? -12.880 3.861 2.353 1.00 98.00 85 ASP A O 1
ATOM 614 N N . SER A 1 86 ? -13.137 4.207 4.529 1.00 97.88 86 SER A N 1
ATOM 615 C CA . SER A 1 86 ? -11.813 4.784 4.709 1.00 97.88 86 SER A CA 1
ATOM 616 C C . SER A 1 86 ? -11.201 4.361 6.033 1.00 97.88 86 SER A C 1
ATOM 618 O O . SER A 1 86 ? -11.832 4.408 7.093 1.00 97.88 86 SER A O 1
ATOM 620 N N . ALA A 1 87 ? -9.938 3.962 5.988 1.00 98.31 87 ALA A N 1
ATOM 621 C CA . ALA A 1 87 ? -9.165 3.666 7.177 1.00 98.31 87 ALA A CA 1
ATOM 622 C C . ALA A 1 87 ? -7.777 4.291 7.091 1.00 98.31 87 ALA A C 1
ATOM 624 O O . ALA A 1 87 ? -7.066 4.148 6.099 1.00 98.31 87 ALA A O 1
ATOM 625 N N . THR A 1 88 ? -7.383 4.963 8.168 1.00 98.50 88 THR A N 1
ATOM 626 C CA . THR A 1 88 ? -6.031 5.498 8.336 1.00 98.50 88 THR A CA 1
ATOM 627 C C . THR A 1 88 ? -5.347 4.812 9.507 1.00 98.50 88 THR A C 1
ATOM 629 O O . THR A 1 88 ? -5.954 4.641 10.567 1.00 98.50 88 THR A O 1
ATOM 632 N N . VAL A 1 89 ? -4.082 4.437 9.342 1.00 98.62 89 VAL A N 1
ATOM 633 C CA . VAL A 1 89 ? -3.241 3.917 10.422 1.00 98.62 89 VAL A CA 1
ATOM 634 C C . VAL A 1 89 ? -1.976 4.752 10.532 1.00 98.62 89 VAL A C 1
ATOM 636 O O . VAL A 1 89 ? -1.241 4.899 9.563 1.00 98.62 89 VAL A O 1
ATOM 639 N N . GLU A 1 90 ? -1.712 5.258 11.730 1.00 98.44 90 GLU A N 1
ATOM 640 C CA . GLU A 1 90 ? -0.498 5.994 12.082 1.00 98.44 90 GLU A CA 1
ATOM 641 C C . GLU A 1 90 ? 0.225 5.270 13.223 1.00 98.44 90 GLU A C 1
ATOM 643 O O . GLU A 1 90 ? -0.406 4.739 14.144 1.00 98.44 90 GLU A O 1
ATOM 648 N N . ALA A 1 91 ? 1.557 5.256 13.199 1.00 98.12 91 ALA A N 1
ATOM 649 C CA . ALA A 1 91 ? 2.367 4.595 14.223 1.00 98.12 91 ALA A CA 1
ATOM 650 C C . ALA A 1 91 ? 3.461 5.524 14.775 1.00 98.12 91 ALA A C 1
ATOM 652 O O . ALA A 1 91 ? 4.655 5.249 14.599 1.00 98.12 91 ALA A O 1
ATOM 653 N N . PRO A 1 92 ? 3.087 6.618 15.477 1.00 97.19 92 PRO A N 1
ATOM 654 C CA . PRO A 1 92 ? 4.057 7.537 16.081 1.00 97.19 92 PRO A CA 1
ATOM 655 C C . PRO A 1 92 ? 4.951 6.839 17.118 1.00 97.19 92 PRO A C 1
ATOM 657 O O . PRO A 1 92 ? 6.078 7.268 17.372 1.00 97.19 92 PRO A O 1
ATOM 660 N N . VAL A 1 93 ? 4.463 5.738 17.691 1.00 97.38 93 VAL A N 1
ATOM 661 C CA . VAL A 1 93 ? 5.249 4.741 18.419 1.00 97.38 93 VAL A CA 1
ATOM 662 C C . VAL A 1 93 ? 5.305 3.469 17.564 1.00 97.38 93 VAL A C 1
ATOM 664 O O . VAL A 1 93 ? 4.281 3.120 16.975 1.00 97.38 93 VAL A O 1
ATOM 667 N N . PRO A 1 94 ? 6.448 2.750 17.485 1.00 98.44 94 PRO A N 1
ATOM 668 C CA . PRO A 1 94 ? 6.537 1.531 16.685 1.00 98.44 94 PRO A CA 1
ATOM 669 C C . PRO A 1 94 ? 5.436 0.530 17.036 1.00 98.44 94 PRO A C 1
ATOM 671 O O . PRO A 1 94 ? 5.236 0.254 18.216 1.00 98.44 94 PRO A O 1
ATOM 674 N N . PHE A 1 95 ? 4.769 -0.026 16.026 1.00 98.56 95 PHE A N 1
ATOM 675 C CA . PHE A 1 95 ? 3.699 -1.011 16.180 1.00 98.56 95 PHE A CA 1
ATOM 676 C C . PHE A 1 95 ? 4.159 -2.402 15.722 1.00 98.56 95 PHE A C 1
ATOM 678 O O . PHE A 1 95 ? 4.631 -2.578 14.599 1.00 98.56 95 PHE A O 1
ATOM 685 N N . ASP A 1 96 ? 4.010 -3.403 16.585 1.00 98.44 96 ASP A N 1
ATOM 686 C CA . ASP A 1 96 ? 4.457 -4.785 16.375 1.00 98.44 96 ASP A CA 1
ATOM 687 C C . ASP A 1 96 ? 3.381 -5.699 15.786 1.00 98.44 96 ASP A C 1
ATOM 689 O O . ASP A 1 96 ? 3.700 -6.744 15.209 1.00 98.44 96 ASP A O 1
ATOM 693 N N . GLY A 1 97 ? 2.113 -5.311 15.913 1.00 98.06 97 GLY A N 1
ATOM 694 C CA . GLY A 1 97 ? 0.989 -6.102 15.437 1.00 98.06 97 GLY A CA 1
ATOM 695 C C . GLY A 1 97 ? 0.901 -6.176 13.911 1.00 98.06 97 GLY A C 1
ATOM 696 O O . GLY A 1 97 ? 1.357 -5.298 13.180 1.00 98.06 97 GLY A O 1
ATOM 697 N N . GLN A 1 98 ? 0.271 -7.242 13.416 1.00 98.69 98 GLN A N 1
ATOM 698 C CA . GLN A 1 98 ? -0.086 -7.365 12.003 1.00 98.69 98 GLN A CA 1
ATOM 699 C C . GLN A 1 98 ? -1.319 -6.511 11.681 1.00 98.69 98 GLN A C 1
ATOM 701 O O . GLN A 1 98 ? -2.308 -6.555 12.414 1.00 98.69 98 GLN A O 1
ATOM 706 N N . ILE A 1 99 ? -1.302 -5.830 10.539 1.00 98.81 99 ILE A N 1
ATOM 707 C CA . ILE A 1 99 ? -2.463 -5.123 9.991 1.00 98.81 99 ILE A CA 1
ATOM 708 C C . ILE A 1 99 ? -3.040 -5.950 8.844 1.00 98.81 99 ILE A C 1
ATOM 710 O O . ILE A 1 99 ? -2.306 -6.412 7.968 1.00 98.81 99 ILE A O 1
ATOM 714 N N . VAL A 1 100 ? -4.351 -6.176 8.868 1.00 98.81 100 VAL A N 1
ATOM 715 C CA . VAL A 1 100 ? -5.079 -6.819 7.775 1.00 98.81 100 VAL A CA 1
ATOM 716 C C . VAL A 1 100 ? -6.313 -5.987 7.452 1.00 98.81 100 VAL A C 1
ATOM 718 O O . VAL A 1 100 ? -7.162 -5.817 8.319 1.00 98.81 100 VAL A O 1
ATOM 721 N N . ALA A 1 101 ? -6.440 -5.508 6.225 1.00 98.44 101 ALA A N 1
ATOM 722 C CA . ALA A 1 101 ? -7.639 -4.850 5.727 1.00 98.44 101 ALA A CA 1
ATOM 723 C C . ALA A 1 101 ? -8.297 -5.710 4.649 1.00 98.44 101 ALA A C 1
ATOM 725 O O . ALA A 1 101 ? -7.609 -6.338 3.839 1.00 98.44 101 ALA A O 1
ATOM 726 N N . ARG A 1 102 ? -9.624 -5.804 4.710 1.00 98.06 102 ARG A N 1
ATOM 727 C CA . ARG A 1 102 ? -10.462 -6.477 3.723 1.00 98.06 102 ARG A CA 1
ATOM 728 C C . ARG A 1 102 ? -11.681 -5.617 3.446 1.00 98.06 102 ARG A C 1
ATOM 730 O O . ARG A 1 102 ? -12.535 -5.494 4.328 1.00 98.06 102 ARG A O 1
ATOM 737 N N . ALA A 1 103 ? -11.749 -5.075 2.244 1.00 95.19 103 ALA A N 1
ATOM 738 C CA . ALA A 1 103 ? -12.924 -4.372 1.768 1.00 95.19 103 ALA A CA 1
ATOM 739 C C . ALA A 1 103 ? -13.882 -5.325 1.032 1.00 95.19 103 ALA A C 1
ATOM 741 O O . ALA A 1 103 ? -13.545 -6.484 0.761 1.00 95.19 103 ALA A O 1
ATOM 742 N N . SER A 1 104 ? -15.112 -4.872 0.779 1.00 96.00 104 SER A N 1
ATOM 743 C CA . SER A 1 104 ? -16.136 -5.656 0.072 1.00 96.00 104 SER A CA 1
ATOM 744 C C . SER A 1 104 ? -16.509 -5.010 -1.255 1.00 96.00 104 SER A C 1
ATOM 746 O O . SER A 1 104 ? -16.068 -5.458 -2.312 1.00 96.00 104 SER A O 1
ATOM 748 N N . LYS A 1 105 ? -17.368 -3.995 -1.238 1.00 95.69 105 LYS A N 1
ATOM 749 C CA . LYS A 1 105 ? -17.793 -3.263 -2.428 1.00 95.69 105 LYS A CA 1
ATOM 750 C C . LYS A 1 105 ? -17.868 -1.794 -2.092 1.00 95.69 105 LYS A C 1
ATOM 752 O O . LYS A 1 105 ? -18.499 -1.452 -1.097 1.00 95.69 105 LYS A O 1
ATOM 757 N N . GLY A 1 106 ? -17.466 -0.978 -3.046 1.00 97.06 106 GLY A N 1
ATOM 758 C CA . GLY A 1 106 ? -17.420 0.465 -2.903 1.00 97.06 106 GLY A CA 1
ATOM 759 C C . GLY A 1 106 ? -16.046 0.956 -3.311 1.00 97.06 106 GLY A C 1
ATOM 760 O O . GLY A 1 106 ? -15.213 0.160 -3.703 1.00 97.06 106 GLY A O 1
ATOM 761 N N . SER A 1 107 ? -15.874 2.270 -3.334 1.00 97.75 107 SER A N 1
ATOM 762 C CA . SER A 1 107 ? -14.577 2.900 -3.551 1.00 97.75 107 SER A CA 1
ATOM 763 C C . SER A 1 107 ? -13.945 3.177 -2.199 1.00 97.75 107 SER A C 1
ATOM 765 O O . SER A 1 107 ? -14.281 4.171 -1.546 1.00 97.75 107 SER A O 1
ATOM 767 N N . ASP A 1 108 ? -13.059 2.282 -1.804 1.00 98.25 108 ASP A N 1
ATOM 768 C CA . ASP A 1 108 ? -12.446 2.219 -0.493 1.00 98.25 108 ASP A CA 1
ATOM 769 C C . ASP A 1 108 ? -11.084 2.923 -0.475 1.00 98.25 108 ASP A C 1
ATOM 771 O O . ASP A 1 108 ? -10.418 3.119 -1.494 1.00 98.25 108 ASP A O 1
ATOM 775 N N . SER A 1 109 ? -10.659 3.372 0.705 1.00 98.06 109 SER A N 1
ATOM 776 C CA . SER A 1 109 ? -9.351 4.003 0.884 1.00 98.06 109 SER A CA 1
ATOM 777 C C . SER A 1 109 ? -8.636 3.516 2.136 1.00 98.06 109 SER A C 1
ATOM 779 O O . SER A 1 109 ? -9.125 3.651 3.260 1.00 98.06 109 SER A O 1
ATOM 781 N N . PHE A 1 110 ? -7.428 2.996 1.959 1.00 98.56 110 PHE A N 1
ATOM 782 C CA . PHE A 1 110 ? -6.590 2.507 3.042 1.00 98.56 110 PHE A CA 1
ATOM 783 C C . PHE A 1 110 ? -5.251 3.243 3.066 1.00 98.56 110 PHE A C 1
ATOM 785 O O . PHE A 1 110 ? -4.396 3.032 2.208 1.00 98.56 110 PHE A O 1
ATOM 792 N N . SER A 1 111 ? -5.048 4.100 4.067 1.00 98.56 111 SER A N 1
ATOM 793 C CA . SER A 1 111 ? -3.818 4.882 4.228 1.00 98.56 111 SER A CA 1
ATOM 794 C C . SER A 1 111 ? -3.036 4.417 5.453 1.00 98.56 111 SER A C 1
ATOM 796 O O . SER A 1 111 ? -3.570 4.320 6.560 1.00 98.56 111 SER A O 1
ATOM 798 N N . ILE A 1 112 ? -1.753 4.124 5.267 1.00 98.50 112 ILE A N 1
ATOM 799 C CA . ILE A 1 112 ? -0.816 3.812 6.343 1.00 98.50 112 ILE A CA 1
ATOM 800 C C . ILE A 1 112 ? 0.305 4.833 6.290 1.00 98.50 112 ILE A C 1
ATOM 802 O O . ILE A 1 112 ? 1.148 4.829 5.387 1.00 98.50 112 ILE A O 1
ATOM 806 N N . GLY A 1 113 ? 0.280 5.717 7.274 1.00 93.94 113 GLY A N 1
ATOM 807 C CA . GLY A 1 113 ? 1.105 6.904 7.303 1.00 93.94 113 GLY A CA 1
ATOM 808 C C . GLY A 1 113 ? 2.349 6.763 8.165 1.00 93.94 113 GLY A C 1
ATOM 809 O O . GLY A 1 113 ? 2.937 5.686 8.331 1.00 93.94 113 GLY A O 1
ATOM 810 N N . ASN A 1 114 ? 2.740 7.898 8.729 1.00 94.50 114 ASN A N 1
ATOM 811 C CA . ASN A 1 114 ? 3.974 8.108 9.457 1.00 94.50 114 ASN A CA 1
ATOM 812 C C . ASN A 1 114 ? 4.132 7.121 10.619 1.00 94.50 114 ASN A C 1
ATOM 814 O O . ASN A 1 114 ? 3.277 6.979 11.497 1.00 94.50 114 ASN A O 1
ATOM 818 N N . GLY A 1 115 ? 5.287 6.466 10.660 1.00 97.12 115 GLY A N 1
ATOM 819 C CA . GLY A 1 115 ? 5.616 5.591 11.770 1.00 97.12 115 GLY A CA 1
ATOM 820 C C . GLY A 1 115 ? 6.487 4.408 11.409 1.00 97.12 115 GLY A C 1
ATOM 821 O O . GLY A 1 115 ? 7.069 4.319 10.326 1.00 97.12 115 GLY A O 1
ATOM 822 N N . GLN A 1 116 ? 6.575 3.479 12.358 1.00 98.62 116 GLN A N 1
ATOM 823 C CA . GLN A 1 116 ? 7.291 2.222 12.188 1.00 98.62 116 GLN A CA 1
ATOM 824 C C . GLN A 1 116 ? 6.350 1.037 12.407 1.00 98.62 116 GLN A C 1
ATOM 826 O O . GLN A 1 116 ? 5.756 0.892 13.474 1.00 98.62 116 GLN A O 1
ATOM 831 N N . TYR A 1 117 ? 6.294 0.145 11.421 1.00 98.69 117 TYR A N 1
ATOM 832 C CA . TYR A 1 117 ? 5.433 -1.036 11.408 1.00 98.69 117 TYR A CA 1
ATOM 833 C C . TYR A 1 117 ? 6.302 -2.293 11.357 1.00 98.69 117 TYR A C 1
ATOM 835 O O . TYR A 1 117 ? 6.986 -2.559 10.364 1.00 98.69 117 TYR A O 1
ATOM 843 N N . ASN A 1 118 ? 6.317 -3.065 12.443 1.00 98.56 118 ASN A N 1
ATOM 844 C CA . ASN A 1 118 ? 7.138 -4.271 12.566 1.00 98.56 118 ASN A CA 1
ATOM 845 C C . ASN A 1 118 ? 6.407 -5.545 12.124 1.00 98.56 118 ASN A C 1
ATOM 847 O O . ASN A 1 118 ? 7.055 -6.494 11.665 1.00 98.56 118 ASN A O 1
ATOM 851 N N . GLY A 1 119 ? 5.075 -5.550 12.215 1.00 98.38 119 GLY A N 1
ATOM 852 C CA . GLY A 1 119 ? 4.218 -6.598 11.671 1.00 98.38 119 GLY A CA 1
ATOM 853 C C . GLY A 1 119 ? 4.022 -6.481 10.158 1.00 98.38 119 GLY A C 1
ATOM 854 O O . GLY A 1 119 ? 4.327 -5.461 9.544 1.00 98.38 119 GLY A O 1
ATOM 855 N N . SER A 1 120 ? 3.527 -7.555 9.537 1.00 98.62 120 SER A N 1
ATOM 856 C CA . SER A 1 120 ? 3.128 -7.520 8.127 1.00 98.62 120 SER A CA 1
ATOM 857 C C . SER A 1 120 ? 1.858 -6.699 7.925 1.00 98.62 120 SER A C 1
ATOM 859 O O . SER A 1 120 ? 1.050 -6.532 8.840 1.00 98.62 120 SER A O 1
ATOM 861 N N . ILE A 1 121 ? 1.670 -6.239 6.697 1.00 98.81 121 ILE A N 1
ATOM 862 C CA . ILE A 1 121 ? 0.479 -5.517 6.272 1.00 98.81 121 ILE A CA 1
ATOM 863 C C . ILE A 1 121 ? -0.095 -6.264 5.081 1.00 98.81 121 ILE A C 1
ATOM 865 O O . ILE A 1 121 ? 0.623 -6.597 4.137 1.00 98.81 121 ILE A O 1
ATOM 869 N N . VAL A 1 122 ? -1.380 -6.580 5.171 1.00 98.81 122 VAL A N 1
ATOM 870 C CA . VAL A 1 122 ? -2.125 -7.237 4.102 1.00 98.81 122 VAL A CA 1
ATOM 871 C C . VAL A 1 122 ? -3.369 -6.411 3.830 1.00 98.81 122 VAL A C 1
ATOM 873 O O . VAL A 1 122 ? -4.173 -6.239 4.739 1.00 98.81 122 VAL A O 1
ATOM 876 N N . VAL A 1 123 ? -3.529 -5.920 2.612 1.00 98.69 123 VAL A N 1
ATOM 877 C CA . VAL A 1 123 ? -4.697 -5.142 2.188 1.00 98.69 123 VAL A CA 1
ATOM 878 C C . VAL A 1 123 ? -5.307 -5.859 0.999 1.00 98.69 123 VAL A C 1
ATOM 880 O O . VAL A 1 123 ? -4.617 -6.115 0.016 1.00 98.69 123 VAL A O 1
ATOM 883 N N . LEU A 1 124 ? -6.559 -6.275 1.138 1.00 98.12 124 LEU A N 1
ATOM 884 C CA . LEU A 1 124 ? -7.306 -6.985 0.108 1.00 98.12 124 LEU A CA 1
ATOM 885 C C . LEU A 1 124 ? -8.548 -6.153 -0.190 1.00 98.12 124 LEU A C 1
ATOM 887 O O . LEU A 1 124 ? -9.524 -6.228 0.560 1.00 98.12 124 LEU A O 1
ATOM 891 N N . GLU A 1 125 ? -8.466 -5.339 -1.227 1.00 97.06 125 GLU A N 1
ATOM 892 C CA . GLU A 1 125 ? -9.562 -4.478 -1.641 1.00 97.06 125 GLU A CA 1
ATOM 893 C C . GLU A 1 125 ? -10.658 -5.266 -2.371 1.00 97.06 125 GLU A C 1
ATOM 895 O O . GLU A 1 125 ? -10.542 -6.472 -2.656 1.00 97.06 125 GLU A O 1
ATOM 900 N N . GLY A 1 126 ? -11.790 -4.590 -2.520 1.00 95.06 126 GLY A N 1
ATOM 901 C CA . GLY A 1 126 ? -13.073 -5.150 -2.893 1.00 95.06 126 GLY A CA 1
ATOM 902 C C . GLY A 1 126 ? -13.338 -5.073 -4.391 1.00 95.06 126 GLY A C 1
ATOM 903 O O . GLY A 1 126 ? -12.475 -5.356 -5.209 1.00 95.06 126 GLY A O 1
ATOM 904 N N . ASN A 1 127 ? -14.587 -4.796 -4.767 1.00 96.62 127 ASN A N 1
ATOM 905 C CA . ASN A 1 127 ? -14.862 -4.248 -6.095 1.00 96.62 127 ASN A CA 1
ATOM 906 C C . ASN A 1 127 ? -15.155 -2.755 -5.956 1.00 96.62 127 ASN A C 1
ATOM 908 O O . ASN A 1 127 ? -16.068 -2.394 -5.208 1.00 96.62 127 ASN A O 1
ATOM 912 N N . GLY A 1 128 ? -14.550 -1.954 -6.815 1.00 98.00 128 GLY A N 1
ATOM 913 C CA . GLY A 1 128 ? -14.703 -0.510 -6.883 1.00 98.00 128 GLY A CA 1
ATOM 914 C C . GLY A 1 128 ? -13.362 0.129 -7.197 1.00 98.00 128 GLY A C 1
ATOM 915 O O . GLY A 1 128 ? -12.393 -0.566 -7.435 1.00 98.00 128 GLY A O 1
ATOM 916 N N . ASN A 1 129 ? -13.337 1.455 -7.318 1.00 98.44 129 ASN A N 1
ATOM 917 C CA . ASN A 1 129 ? -12.073 2.149 -7.557 1.00 98.44 129 ASN A CA 1
ATOM 918 C C . ASN A 1 129 ? -11.450 2.448 -6.197 1.00 98.44 129 ASN A C 1
ATOM 920 O O . ASN A 1 129 ? -11.915 3.388 -5.536 1.00 98.44 129 ASN A O 1
ATOM 924 N N . ASP A 1 130 ? -10.450 1.670 -5.813 1.00 98.56 130 ASP A N 1
ATOM 925 C CA . ASP A 1 130 ? -9.901 1.660 -4.463 1.00 98.56 130 ASP A CA 1
ATOM 926 C C . ASP A 1 130 ? -8.546 2.378 -4.405 1.00 98.56 130 ASP A C 1
ATOM 928 O O . ASP A 1 130 ? -7.824 2.520 -5.397 1.00 98.56 130 ASP A O 1
ATOM 932 N N . ALA A 1 131 ? -8.195 2.905 -3.234 1.00 98.56 131 ALA A N 1
ATOM 933 C CA . ALA A 1 131 ? -6.982 3.693 -3.039 1.00 98.56 131 ALA A CA 1
ATOM 934 C C . ALA A 1 131 ? -6.173 3.194 -1.841 1.00 98.56 131 ALA A C 1
ATOM 936 O O . ALA A 1 131 ? -6.586 3.335 -0.693 1.00 98.56 131 ALA A O 1
ATOM 937 N N . ILE A 1 132 ? -4.962 2.703 -2.091 1.00 98.81 132 ILE A N 1
ATOM 938 C CA . ILE A 1 132 ? -4.012 2.308 -1.052 1.00 98.81 132 ILE A CA 1
ATOM 939 C C . ILE A 1 132 ? -2.867 3.321 -1.009 1.00 98.81 132 ILE A C 1
ATOM 941 O O . ILE A 1 132 ? -2.199 3.571 -2.014 1.00 98.81 132 ILE A O 1
ATOM 945 N N . GLU A 1 133 ? -2.590 3.871 0.169 1.00 98.81 133 GLU A N 1
ATOM 946 C CA . GLU A 1 133 ? -1.496 4.814 0.396 1.00 98.81 133 GLU A CA 1
ATOM 947 C C . GLU A 1 133 ? -0.542 4.305 1.483 1.00 98.81 133 GLU A C 1
ATOM 949 O O . GLU A 1 133 ? -0.960 3.965 2.587 1.00 98.81 133 GLU A O 1
ATOM 954 N N . LEU A 1 134 ? 0.759 4.277 1.186 1.00 98.75 134 LEU A N 1
ATOM 955 C CA . LEU A 1 134 ? 1.832 3.973 2.136 1.00 98.75 134 LEU A CA 1
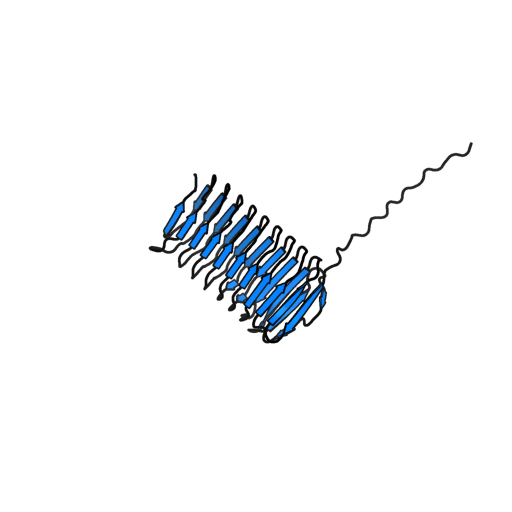ATOM 956 C C . LEU A 1 134 ? 2.827 5.138 2.149 1.00 98.75 134 LEU A C 1
ATOM 958 O O . LEU A 1 134 ? 3.649 5.275 1.238 1.00 98.75 134 LEU A O 1
ATOM 962 N N . GLN A 1 135 ? 2.766 5.983 3.176 1.00 98.19 135 GLN A N 1
ATOM 963 C CA . GLN A 1 135 ? 3.435 7.283 3.159 1.00 98.19 135 GLN A CA 1
ATOM 964 C C . GLN A 1 135 ? 4.281 7.518 4.412 1.00 98.19 135 GLN A C 1
ATOM 966 O O . GLN A 1 135 ? 3.820 7.362 5.537 1.00 98.19 135 GLN A O 1
ATOM 971 N N . SER A 1 136 ? 5.518 7.988 4.227 1.00 98.00 136 SER A N 1
ATOM 972 C CA . SER A 1 136 ? 6.433 8.369 5.321 1.00 98.00 136 SER A CA 1
ATOM 973 C C . SER A 1 136 ? 6.675 7.264 6.368 1.00 98.00 136 SER A C 1
ATOM 975 O O . SER A 1 136 ? 6.906 7.556 7.543 1.00 98.00 136 SER A O 1
ATOM 977 N N . GLY A 1 137 ? 6.613 5.993 5.962 1.00 98.06 137 GLY A N 1
ATOM 978 C CA . GLY A 1 137 ? 6.667 4.844 6.865 1.00 98.06 137 GLY A CA 1
ATOM 979 C C . GLY A 1 137 ? 7.985 4.065 6.818 1.00 98.06 137 GLY A C 1
ATOM 980 O O . GLY A 1 137 ? 8.683 3.998 5.802 1.00 98.06 137 GLY A O 1
ATOM 981 N N . THR A 1 138 ? 8.313 3.413 7.934 1.00 98.69 138 THR A N 1
ATOM 982 C CA . THR A 1 138 ? 9.313 2.337 7.999 1.00 98.69 138 THR A CA 1
ATOM 983 C C . THR A 1 138 ? 8.604 0.999 8.174 1.00 98.69 138 THR A C 1
ATOM 985 O O . THR A 1 138 ? 8.107 0.678 9.255 1.00 98.69 138 THR A O 1
ATOM 988 N N . PHE A 1 139 ? 8.572 0.204 7.110 1.00 98.81 139 PHE A N 1
ATOM 989 C CA . PHE A 1 139 ? 7.864 -1.069 7.038 1.00 98.81 139 PHE A CA 1
ATOM 990 C C . PHE A 1 139 ? 8.853 -2.228 7.163 1.00 98.81 139 PHE A C 1
ATOM 992 O O . PHE A 1 139 ? 9.535 -2.611 6.209 1.00 98.81 139 PHE A O 1
ATOM 999 N N . ASN A 1 140 ? 8.942 -2.802 8.361 1.00 98.62 140 ASN A N 1
ATOM 1000 C CA . ASN A 1 140 ? 9.832 -3.929 8.627 1.00 98.62 140 ASN A CA 1
ATOM 1001 C C . ASN A 1 140 ? 9.169 -5.280 8.317 1.00 98.62 140 ASN A C 1
ATOM 1003 O O . ASN A 1 140 ? 9.865 -6.282 8.140 1.00 98.62 140 ASN A O 1
ATOM 1007 N N . GLY A 1 141 ? 7.837 -5.340 8.266 1.00 98.56 141 GLY A N 1
ATOM 1008 C CA . GLY A 1 141 ? 7.073 -6.508 7.825 1.00 98.56 141 GLY A CA 1
ATOM 1009 C C . GLY A 1 141 ? 6.952 -6.621 6.304 1.00 98.56 141 GLY A C 1
ATOM 1010 O O . GLY A 1 141 ? 7.328 -5.718 5.565 1.00 98.56 141 GLY A O 1
ATOM 1011 N N . ALA A 1 142 ? 6.437 -7.760 5.835 1.00 98.69 142 ALA A N 1
ATOM 1012 C CA . ALA A 1 142 ? 6.059 -7.915 4.430 1.00 98.69 142 ALA A CA 1
ATOM 1013 C C . ALA A 1 142 ? 4.767 -7.142 4.131 1.00 98.69 142 ALA A C 1
ATOM 1015 O O . ALA A 1 142 ? 3.886 -7.072 4.994 1.00 98.69 142 ALA A O 1
ATOM 1016 N N . ILE A 1 143 ? 4.662 -6.626 2.909 1.00 98.81 143 ILE A N 1
ATOM 1017 C CA . ILE A 1 143 ? 3.513 -5.876 2.397 1.00 98.81 143 ILE A CA 1
ATOM 1018 C C . ILE A 1 143 ? 2.892 -6.667 1.245 1.00 98.81 143 ILE A C 1
ATOM 1020 O O . ILE A 1 143 ? 3.608 -7.056 0.319 1.00 98.81 143 ILE A O 1
ATOM 1024 N N . ILE A 1 144 ? 1.589 -6.931 1.324 1.00 98.81 144 ILE A N 1
ATOM 1025 C CA . ILE A 1 144 ? 0.815 -7.632 0.290 1.00 98.81 144 ILE A CA 1
ATOM 1026 C C . ILE A 1 144 ? -0.477 -6.854 0.066 1.00 98.81 144 ILE A C 1
ATOM 1028 O O . ILE A 1 144 ? -1.257 -6.698 1.003 1.00 98.81 144 ILE A O 1
ATOM 1032 N N . LEU A 1 145 ? -0.690 -6.378 -1.153 1.00 98.75 145 LEU A N 1
ATOM 1033 C CA . LEU A 1 145 ? -1.773 -5.466 -1.511 1.00 98.75 145 LEU A CA 1
ATOM 1034 C C . LEU A 1 145 ? -2.476 -5.981 -2.769 1.00 98.75 145 LEU A C 1
ATOM 1036 O O . LEU A 1 145 ? -1.782 -6.239 -3.750 1.00 98.75 145 LEU A O 1
ATOM 1040 N N . TRP A 1 146 ? -3.801 -6.108 -2.768 1.00 98.19 146 TRP A N 1
ATOM 1041 C CA . TRP A 1 146 ? -4.592 -6.504 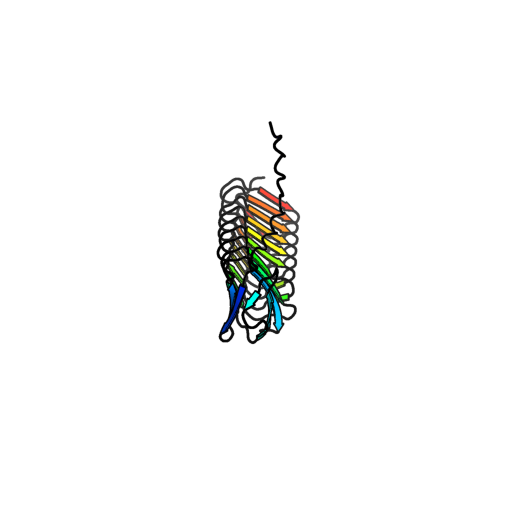-3.943 1.00 98.19 146 TRP A CA 1
ATOM 1042 C C . TRP A 1 146 ? -5.731 -5.502 -4.172 1.00 98.19 146 TRP A C 1
ATOM 1044 O O . TRP A 1 146 ? -6.480 -5.279 -3.226 1.00 98.19 146 TRP A O 1
ATOM 1054 N N . GLY A 1 147 ? -5.843 -4.935 -5.380 1.00 95.69 147 GLY A N 1
ATOM 1055 C CA . GLY A 1 147 ? -6.920 -4.015 -5.801 1.00 95.69 147 GLY A CA 1
ATOM 1056 C C . GLY A 1 147 ? -8.195 -4.733 -6.267 1.00 95.69 147 GLY A C 1
ATOM 1057 O O . GLY A 1 147 ? -9.306 -4.352 -5.927 1.00 95.69 147 GLY A O 1
ATOM 1058 N N . ASN A 1 148 ? -8.024 -5.901 -6.897 1.00 96.62 148 ASN A N 1
ATOM 1059 C CA . ASN A 1 148 ? -9.081 -6.784 -7.392 1.00 96.62 148 ASN A CA 1
ATOM 1060 C C . ASN A 1 148 ? -9.840 -6.255 -8.623 1.00 96.62 148 ASN A C 1
ATOM 1062 O O . ASN A 1 148 ? -9.524 -6.697 -9.726 1.00 96.62 148 ASN A O 1
ATOM 1066 N N . SER A 1 149 ? -10.904 -5.463 -8.497 1.00 96.94 149 SER A N 1
ATOM 1067 C CA . SER A 1 149 ? -11.684 -5.030 -9.672 1.00 96.94 149 SER A CA 1
ATOM 1068 C C . SER A 1 149 ? -12.129 -3.585 -9.553 1.00 96.94 149 SER A C 1
ATOM 1070 O O . SER A 1 149 ? -12.990 -3.277 -8.735 1.00 96.94 149 SER A O 1
ATOM 1072 N N . GLY A 1 150 ? -11.698 -2.771 -10.503 1.00 98.19 150 GLY A N 1
ATOM 1073 C CA . GLY A 1 150 ? -11.943 -1.344 -10.607 1.00 98.19 150 GLY A CA 1
ATOM 1074 C C . GLY A 1 150 ? -10.663 -0.640 -11.033 1.00 98.19 150 GLY A C 1
ATOM 1075 O O . GLY A 1 150 ? -9.676 -1.279 -11.355 1.00 98.19 150 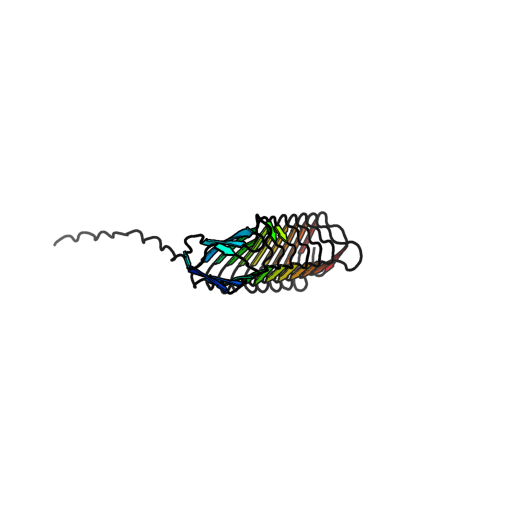GLY A O 1
ATOM 1076 N N . ASN A 1 151 ? -10.711 0.683 -11.140 1.00 98.50 151 ASN A N 1
ATOM 1077 C CA . ASN A 1 151 ? -9.522 1.467 -11.451 1.00 98.50 151 ASN A CA 1
ATOM 1078 C C . ASN A 1 151 ? -8.846 1.848 -10.136 1.00 98.50 151 ASN A C 1
ATOM 1080 O O . ASN A 1 151 ? -9.225 2.853 -9.518 1.00 98.50 151 ASN A O 1
ATOM 1084 N N . ASP A 1 152 ? -7.866 1.058 -9.729 1.00 98.56 152 ASP A N 1
ATOM 1085 C CA . ASP A 1 152 ? -7.266 1.141 -8.408 1.00 98.56 152 ASP A CA 1
ATOM 1086 C C . ASP A 1 152 ? -6.020 2.019 -8.407 1.00 98.56 152 ASP A C 1
ATOM 1088 O O . ASP A 1 152 ? -5.320 2.210 -9.406 1.00 98.56 152 ASP A O 1
ATOM 1092 N N . THR A 1 153 ? -5.733 2.616 -7.256 1.00 98.75 153 THR A N 1
ATOM 1093 C CA . THR A 1 153 ? -4.574 3.485 -7.075 1.00 98.75 153 THR A CA 1
ATOM 1094 C C . THR A 1 153 ? -3.723 3.006 -5.914 1.00 98.75 153 THR A C 1
ATOM 1096 O O . THR A 1 153 ? -4.158 3.011 -4.767 1.00 98.75 153 THR A O 1
ATOM 1099 N N . LEU A 1 154 ? -2.459 2.690 -6.188 1.00 98.88 154 LEU A N 1
ATOM 1100 C CA . LEU A 1 154 ? -1.435 2.488 -5.167 1.00 98.88 154 LEU A CA 1
ATOM 1101 C C . LEU A 1 154 ? -0.474 3.677 -5.168 1.00 98.88 154 LEU A C 1
ATOM 1103 O O . LEU A 1 154 ? 0.225 3.921 -6.152 1.00 98.88 154 LEU A O 1
ATOM 1107 N N . THR A 1 155 ? -0.377 4.378 -4.043 1.00 98.88 155 THR A N 1
ATOM 1108 C CA . THR A 1 155 ? 0.629 5.423 -3.824 1.00 98.88 155 THR A CA 1
ATOM 1109 C C . THR A 1 155 ? 1.577 5.018 -2.706 1.00 98.88 155 THR A C 1
ATOM 1111 O O . THR A 1 155 ? 1.167 4.757 -1.581 1.00 98.88 155 THR A O 1
ATOM 1114 N N . VAL A 1 156 ? 2.870 4.991 -3.006 1.00 98.88 156 VAL A N 1
ATOM 1115 C CA . VAL A 1 156 ? 3.936 4.757 -2.034 1.00 98.88 156 VAL A CA 1
ATOM 1116 C C . VAL A 1 156 ? 4.884 5.939 -2.072 1.00 98.88 156 VAL A C 1
ATOM 1118 O O . VAL A 1 156 ? 5.453 6.225 -3.123 1.00 98.88 156 VAL A O 1
ATOM 1121 N N . GLY A 1 157 ? 5.090 6.606 -0.942 1.00 98.62 157 GLY A N 1
ATOM 1122 C CA . GLY A 1 157 ? 5.912 7.810 -0.891 1.00 98.62 157 GLY A CA 1
ATOM 1123 C C . GLY A 1 157 ? 6.795 7.889 0.344 1.00 98.62 157 GLY A C 1
ATOM 1124 O O . GLY A 1 157 ? 6.378 7.566 1.458 1.00 98.62 157 GLY A O 1
ATOM 1125 N N . SER A 1 158 ? 8.032 8.358 0.155 1.00 98.56 158 SER A N 1
ATOM 1126 C CA . SER A 1 158 ? 8.967 8.682 1.248 1.00 98.56 158 SER A CA 1
ATOM 1127 C C . SER A 1 158 ? 9.143 7.556 2.281 1.00 98.56 158 SER A C 1
ATOM 1129 O O . SER A 1 158 ? 9.217 7.818 3.481 1.00 98.56 158 SER A O 1
ATOM 1131 N N . SER A 1 159 ? 9.173 6.298 1.830 1.00 98.75 159 SER A N 1
ATOM 1132 C CA . SER A 1 159 ? 9.076 5.124 2.707 1.00 98.75 159 SER A CA 1
ATOM 1133 C C . SER A 1 159 ? 10.244 4.145 2.552 1.00 98.75 159 SER A C 1
ATOM 1135 O O . SER A 1 159 ? 10.971 4.133 1.553 1.00 98.75 159 SER A O 1
ATOM 1137 N N . SER A 1 160 ? 10.438 3.289 3.557 1.00 98.75 160 SER A N 1
ATOM 1138 C CA . SER A 1 160 ? 11.417 2.195 3.515 1.00 98.75 160 SER A CA 1
ATOM 1139 C C . SER A 1 160 ? 10.768 0.842 3.792 1.00 98.75 160 SER A C 1
ATOM 1141 O O . SER A 1 160 ? 9.983 0.700 4.727 1.00 98.75 160 SER A O 1
ATOM 1143 N N . PHE A 1 161 ? 11.113 -0.157 2.979 1.00 98.88 161 PHE A N 1
ATOM 1144 C CA . PHE A 1 161 ? 10.545 -1.504 3.024 1.00 98.88 161 PHE A CA 1
ATOM 1145 C C . PHE A 1 161 ? 11.658 -2.528 3.221 1.00 98.88 161 PHE A C 1
ATOM 1147 O O . PHE A 1 161 ? 12.507 -2.720 2.347 1.00 98.88 161 PHE A O 1
ATOM 1154 N N . ALA A 1 162 ? 11.669 -3.195 4.375 1.00 98.69 162 ALA A N 1
ATOM 1155 C CA . ALA A 1 162 ? 12.733 -4.132 4.736 1.00 98.69 162 ALA A CA 1
ATOM 1156 C C . ALA A 1 162 ? 12.531 -5.544 4.160 1.00 98.69 162 ALA A C 1
ATOM 1158 O O . ALA A 1 162 ? 13.473 -6.336 4.123 1.00 98.69 162 ALA A O 1
ATOM 1159 N N . ARG A 1 163 ? 11.297 -5.885 3.775 1.00 98.75 163 ARG A N 1
ATOM 1160 C CA . ARG A 1 163 ? 10.882 -7.221 3.322 1.00 98.75 163 ARG A CA 1
ATOM 1161 C C . ARG A 1 163 ? 10.081 -7.132 2.027 1.00 98.75 163 ARG A C 1
ATOM 1163 O O . ARG A 1 163 ? 9.878 -6.041 1.501 1.00 98.75 163 ARG A O 1
ATOM 1170 N N . ARG A 1 164 ? 9.658 -8.298 1.517 1.00 98.31 164 ARG A N 1
ATOM 1171 C CA . ARG A 1 164 ? 8.826 -8.441 0.313 1.00 98.31 164 ARG A CA 1
ATOM 1172 C C . ARG A 1 164 ? 7.728 -7.379 0.250 1.00 98.31 164 ARG A C 1
ATOM 1174 O O . ARG A 1 164 ? 6.952 -7.241 1.198 1.00 98.31 164 ARG A O 1
ATOM 1181 N N . PHE A 1 165 ? 7.649 -6.737 -0.908 1.00 98.88 165 PHE A N 1
ATOM 1182 C CA . PHE A 1 165 ? 6.555 -5.870 -1.313 1.00 98.88 165 PHE A CA 1
ATOM 1183 C C . PHE A 1 165 ? 5.848 -6.495 -2.512 1.00 98.88 165 PHE A C 1
ATOM 1185 O O . PHE A 1 165 ? 6.501 -6.859 -3.496 1.00 98.88 165 PHE A O 1
ATOM 1192 N N . GLU A 1 166 ? 4.535 -6.640 -2.418 1.00 98.88 166 GLU A N 1
ATOM 1193 C CA . GLU A 1 166 ? 3.711 -7.225 -3.464 1.00 98.88 166 GLU A CA 1
ATOM 1194 C C . GLU A 1 166 ? 2.446 -6.416 -3.696 1.00 98.88 166 GLU A C 1
ATOM 1196 O O . GLU A 1 166 ? 1.740 -6.089 -2.741 1.00 98.88 166 GLU A O 1
ATOM 1201 N N . PHE A 1 167 ? 2.167 -6.153 -4.969 1.00 98.75 167 PHE A N 1
ATOM 1202 C CA . PHE A 1 167 ? 0.926 -5.552 -5.433 1.00 98.75 167 PHE A CA 1
ATOM 1203 C C . PHE A 1 167 ? 0.366 -6.328 -6.633 1.00 98.75 167 PHE A C 1
ATOM 1205 O O . PHE A 1 167 ? 1.137 -6.746 -7.500 1.00 98.75 167 PHE A O 1
ATOM 1212 N N . SER A 1 168 ? -0.954 -6.506 -6.666 1.00 98.50 168 SER A N 1
ATOM 1213 C CA . SER A 1 168 ? -1.734 -6.941 -7.835 1.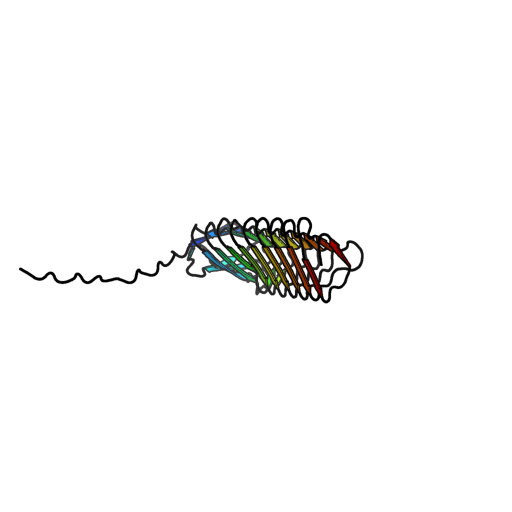00 98.50 168 SER A CA 1
ATOM 1214 C C . SER A 1 168 ? -2.901 -5.970 -7.997 1.00 98.50 168 SER A C 1
ATOM 1216 O O . SER A 1 168 ? -3.675 -5.811 -7.052 1.00 98.50 168 SER A O 1
ATOM 1218 N N . GLY A 1 169 ? -2.963 -5.286 -9.137 1.00 97.19 169 GLY A N 1
ATOM 1219 C CA . GLY A 1 169 ? -4.006 -4.318 -9.476 1.00 97.19 169 GLY A CA 1
ATOM 1220 C C . GLY A 1 169 ? -5.324 -5.028 -9.739 1.00 97.19 169 GLY A C 1
ATOM 1221 O O . GLY A 1 169 ? -6.238 -4.957 -8.925 1.00 97.19 169 GLY A O 1
ATOM 1222 N N . GLY A 1 170 ? -5.335 -5.907 -10.736 1.00 97.62 170 GLY A N 1
ATOM 1223 C CA . GLY A 1 170 ? -6.446 -6.805 -11.007 1.00 97.62 170 GLY A CA 1
ATOM 1224 C C . GLY A 1 170 ? -7.131 -6.439 -12.316 1.00 97.62 170 GLY A C 1
ATOM 1225 O O . GLY A 1 170 ? -6.539 -6.584 -13.376 1.00 97.62 170 GLY A O 1
ATOM 1226 N N . HIS A 1 171 ? -8.414 -6.094 -12.291 1.00 97.38 171 HIS A N 1
ATOM 1227 C CA . HIS A 1 171 ? -9.130 -5.703 -13.509 1.00 97.38 171 HIS A CA 1
ATOM 1228 C C . HIS A 1 171 ? -9.484 -4.225 -13.459 1.00 97.38 171 HIS A C 1
ATOM 1230 O O . HIS A 1 171 ? -10.317 -3.843 -12.643 1.00 97.38 171 HIS A O 1
ATOM 1236 N N . GLY A 1 172 ? -9.029 -3.453 -14.435 1.00 98.31 172 GLY A N 1
ATOM 1237 C CA . GLY A 1 172 ? -9.334 -2.033 -14.565 1.00 98.31 172 GLY A CA 1
ATOM 1238 C C . GLY A 1 172 ? -8.078 -1.240 -14.883 1.00 98.31 172 GLY A C 1
ATOM 1239 O O . GLY A 1 172 ? -7.003 -1.794 -14.987 1.00 98.31 172 GLY A O 1
ATOM 1240 N N . ALA A 1 173 ? -8.230 0.052 -15.158 1.00 98.56 173 ALA A N 1
ATOM 1241 C CA . ALA A 1 173 ? -7.089 0.909 -15.466 1.00 98.56 173 ALA A CA 1
ATOM 1242 C C . ALA A 1 173 ? -6.445 1.397 -14.164 1.00 98.56 173 ALA A C 1
ATOM 1244 O O . ALA A 1 173 ? -6.916 2.379 -13.575 1.00 98.56 173 ALA A O 1
ATOM 1245 N N . ASP A 1 174 ? -5.370 0.732 -13.758 1.00 98.69 174 ASP A N 1
ATOM 1246 C CA . ASP A 1 174 ? -4.734 0.917 -12.462 1.00 98.69 174 ASP A CA 1
ATOM 1247 C C . ASP A 1 174 ? -3.582 1.920 -12.514 1.00 98.69 174 ASP A C 1
ATOM 1249 O O . ASP A 1 174 ? -2.868 2.079 -13.508 1.00 98.69 174 ASP A O 1
ATOM 1253 N N . SER A 1 175 ? -3.366 2.622 -11.404 1.00 98.75 175 SER A N 1
ATOM 1254 C CA . SER A 1 175 ? -2.298 3.607 -11.259 1.00 98.75 175 SER A CA 1
ATOM 1255 C C . SER A 1 175 ? -1.419 3.282 -10.060 1.00 98.75 175 SER A C 1
ATOM 1257 O O . SER A 1 175 ? -1.830 3.424 -8.910 1.00 98.75 175 SER A O 1
ATOM 1259 N N . VAL A 1 176 ? -0.156 2.949 -10.313 1.00 98.88 176 VAL A N 1
ATOM 1260 C CA . VAL A 1 176 ? 0.838 2.698 -9.269 1.00 98.88 176 VAL A CA 1
ATOM 1261 C C . VAL A 1 176 ? 1.926 3.761 -9.289 1.00 98.88 176 VAL A C 1
ATOM 1263 O O . VAL A 1 176 ? 2.623 3.947 -10.286 1.00 98.88 176 VAL A O 1
ATOM 1266 N N . THR A 1 177 ? 2.118 4.434 -8.156 1.00 98.94 177 THR A N 1
ATOM 1267 C CA . THR A 1 177 ? 3.190 5.410 -7.942 1.00 98.94 177 THR A CA 1
ATOM 1268 C C . THR A 1 177 ? 4.109 4.964 -6.812 1.00 98.94 177 THR A C 1
ATOM 1270 O O . THR A 1 177 ? 3.657 4.772 -5.687 1.00 98.94 177 THR A O 1
ATOM 1273 N N . LEU A 1 178 ? 5.407 4.845 -7.098 1.00 98.88 178 LEU A N 1
ATOM 1274 C CA . LEU A 1 178 ? 6.465 4.604 -6.114 1.00 98.88 178 LEU A CA 1
ATOM 1275 C C . LEU A 1 178 ? 7.431 5.796 -6.114 1.00 98.88 178 LEU A C 1
ATOM 1277 O O . LEU A 1 178 ? 8.282 5.910 -6.997 1.00 98.88 178 LEU A O 1
ATOM 1281 N N . ASP A 1 179 ? 7.312 6.677 -5.128 1.00 98.88 179 ASP A N 1
ATOM 1282 C CA . ASP A 1 179 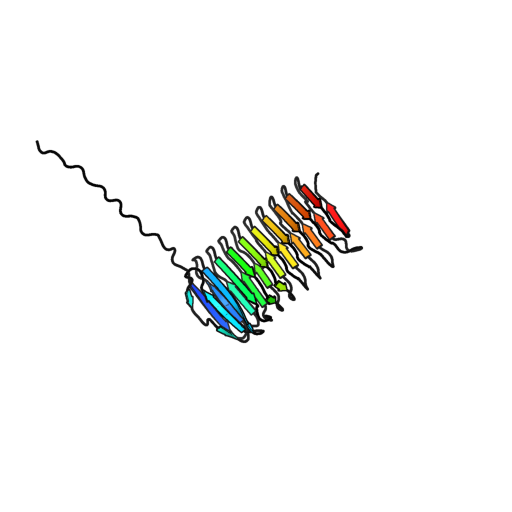? 8.108 7.895 -5.014 1.00 98.88 179 ASP A CA 1
ATOM 1283 C C . ASP A 1 179 ? 9.026 7.891 -3.787 1.00 98.88 179 ASP A C 1
ATOM 1285 O O . ASP A 1 179 ? 8.636 7.518 -2.677 1.00 98.88 179 ASP A O 1
ATOM 1289 N N . SER A 1 180 ? 10.257 8.363 -3.979 1.00 98.81 180 SER A N 1
ATOM 1290 C CA . SER A 1 180 ? 11.205 8.666 -2.902 1.00 98.81 180 SER A CA 1
ATOM 1291 C C . SER A 1 180 ? 11.377 7.523 -1.888 1.00 98.81 180 SER A C 1
ATOM 1293 O O . SER A 1 180 ? 11.489 7.761 -0.685 1.00 98.81 180 SER A O 1
ATOM 1295 N N . SER A 1 181 ? 11.355 6.271 -2.359 1.00 98.81 181 SER A N 1
ATOM 1296 C CA . SER A 1 181 ? 11.252 5.085 -1.501 1.00 98.81 181 SER A CA 1
ATOM 1297 C C . SER A 1 181 ? 12.384 4.076 -1.704 1.00 98.81 181 SER A C 1
ATOM 1299 O O . SER A 1 181 ? 13.056 4.022 -2.740 1.00 98.81 181 SER A O 1
ATOM 1301 N N . THR A 1 182 ? 12.620 3.252 -0.683 1.00 98.88 182 THR A N 1
ATOM 1302 C CA . THR A 1 182 ? 13.681 2.234 -0.686 1.00 98.88 182 THR A CA 1
ATOM 1303 C C . THR A 1 182 ? 13.116 0.845 -0.417 1.00 98.88 182 THR A C 1
ATOM 1305 O O . THR A 1 182 ? 12.382 0.635 0.546 1.00 98.88 182 THR A O 1
ATOM 1308 N N . PHE A 1 183 ? 13.487 -0.119 -1.258 1.00 98.81 183 PHE A N 1
ATOM 1309 C CA . PHE A 1 183 ? 13.055 -1.511 -1.159 1.00 98.81 183 PHE A CA 1
ATOM 1310 C C . PHE A 1 183 ? 14.281 -2.404 -0.953 1.00 98.81 183 PHE A C 1
ATOM 1312 O O . PHE A 1 183 ? 15.125 -2.557 -1.844 1.00 98.81 183 PHE A O 1
ATOM 1319 N N . ALA A 1 184 ? 14.414 -2.961 0.249 1.00 98.50 184 ALA A N 1
ATOM 1320 C CA . ALA A 1 184 ? 15.573 -3.760 0.643 1.00 98.50 184 ALA A CA 1
ATOM 1321 C C . ALA A 1 184 ? 15.490 -5.220 0.170 1.00 98.50 184 ALA A C 1
ATOM 1323 O O . ALA A 1 184 ? 16.517 -5.886 0.061 1.00 98.50 184 ALA A O 1
ATOM 1324 N N . ASP A 1 185 ? 14.286 -5.710 -0.121 1.00 98.50 185 ASP A N 1
ATOM 1325 C CA . ASP A 1 185 ? 14.008 -7.086 -0.535 1.00 98.50 185 ASP A CA 1
ATOM 1326 C C . ASP A 1 185 ? 13.199 -7.093 -1.846 1.00 98.50 185 ASP A C 1
ATOM 1328 O O . ASP A 1 185 ? 13.126 -6.081 -2.550 1.00 98.50 185 ASP A O 1
ATOM 1332 N N . ARG A 1 186 ? 12.674 -8.257 -2.230 1.00 98.06 186 ARG A N 1
ATOM 1333 C CA . ARG A 1 186 ? 11.978 -8.483 -3.491 1.00 98.06 186 ARG A CA 1
ATOM 1334 C C . ARG A 1 186 ? 10.750 -7.586 -3.631 1.00 98.06 186 ARG A C 1
ATOM 1336 O O . ARG A 1 186 ? 9.903 -7.554 -2.739 1.00 98.06 186 ARG A O 1
ATOM 1343 N N . VAL A 1 187 ? 10.607 -7.000 -4.815 1.00 98.81 187 VAL A N 1
ATOM 1344 C CA . VAL A 1 187 ? 9.387 -6.307 -5.243 1.00 98.81 187 VAL A CA 1
ATOM 1345 C C . VAL A 1 187 ? 8.740 -7.071 -6.389 1.00 98.81 187 VAL A C 1
ATOM 1347 O O . VAL A 1 187 ? 9.423 -7.481 -7.330 1.00 98.81 187 VAL A O 1
ATOM 1350 N N . VAL A 1 188 ? 7.435 -7.291 -6.290 1.00 98.75 188 VAL A N 1
ATOM 1351 C CA . VAL A 1 188 ? 6.615 -7.862 -7.359 1.00 98.75 188 VAL A CA 1
ATOM 1352 C C . VAL A 1 188 ? 5.375 -6.994 -7.511 1.00 98.75 188 VAL A C 1
ATOM 1354 O O . VAL A 1 188 ? 4.667 -6.761 -6.539 1.00 98.75 188 VAL A O 1
ATOM 1357 N N . LEU A 1 189 ? 5.138 -6.506 -8.717 1.00 98.69 189 LEU A N 1
ATOM 1358 C CA . LEU A 1 189 ? 3.992 -5.677 -9.049 1.00 98.69 189 LEU A CA 1
ATOM 1359 C C . LEU A 1 189 ? 3.374 -6.246 -10.320 1.00 98.69 189 LEU A C 1
ATOM 1361 O O . LEU A 1 189 ? 4.065 -6.331 -11.335 1.00 98.69 189 LEU A O 1
ATOM 1365 N N . HIS A 1 190 ? 2.105 -6.620 -10.233 1.00 98.50 190 HIS A N 1
ATOM 1366 C CA . HIS A 1 190 ? 1.250 -6.956 -11.364 1.00 98.50 190 HIS A CA 1
ATOM 1367 C C . HIS A 1 190 ? 0.157 -5.885 -11.453 1.00 98.50 190 HIS A C 1
ATOM 1369 O O . HIS A 1 190 ? -0.465 -5.601 -10.434 1.00 98.50 190 HIS A O 1
ATOM 1375 N N . THR A 1 191 ? -0.031 -5.226 -12.595 1.00 97.69 191 THR A N 1
ATOM 1376 C CA . THR A 1 191 ? -1.229 -4.383 -12.808 1.00 97.69 191 THR A CA 1
ATOM 1377 C C . THR A 1 191 ? -2.353 -5.160 -13.491 1.00 97.69 191 THR A C 1
ATOM 1379 O O . THR A 1 191 ? -3.508 -4.829 -13.300 1.00 97.69 191 THR A O 1
ATOM 1382 N N . ASP A 1 192 ? -2.023 -6.311 -14.088 1.00 97.38 192 ASP A N 1
ATOM 1383 C CA . ASP A 1 192 ? -2.977 -7.281 -14.632 1.00 97.38 192 ASP A CA 1
ATOM 1384 C C . ASP A 1 192 ? -3.748 -6.736 -15.863 1.00 97.38 192 ASP A C 1
ATOM 1386 O O . ASP A 1 192 ? -3.105 -6.421 -16.859 1.00 97.38 192 ASP A O 1
ATOM 1390 N N . ASP A 1 193 ? -5.082 -6.734 -15.913 1.00 97.06 193 ASP A N 1
ATOM 1391 C CA . ASP A 1 193 ? -5.822 -6.355 -17.134 1.00 97.06 193 ASP A CA 1
ATOM 1392 C C . ASP A 1 193 ? -6.293 -4.894 -17.072 1.00 97.06 193 ASP A C 1
ATOM 1394 O O . ASP A 1 193 ? -7.211 -4.580 -16.314 1.00 97.06 193 ASP A O 1
ATOM 1398 N N . GLY A 1 194 ? -5.794 -4.021 -17.950 1.00 98.19 194 GLY A N 1
ATOM 1399 C CA . GLY A 1 194 ? -6.065 -2.589 -17.825 1.00 98.19 194 GLY A CA 1
ATOM 1400 C C . GLY A 1 194 ? -5.231 -1.719 -18.748 1.00 98.19 194 GLY A C 1
ATOM 1401 O O . GLY A 1 194 ? -4.273 -2.181 -19.334 1.00 98.19 194 GLY A O 1
ATOM 1402 N N . ASN A 1 195 ? -5.594 -0.444 -18.931 1.00 98.56 195 ASN A N 1
ATOM 1403 C CA . ASN A 1 195 ? -4.617 0.513 -19.472 1.00 98.56 195 ASN A CA 1
ATOM 1404 C C . ASN A 1 195 ? -3.913 1.155 -18.280 1.00 98.56 195 ASN A C 1
ATOM 1406 O O . ASN A 1 195 ? -4.395 2.170 -17.758 1.00 98.56 195 ASN A O 1
ATOM 1410 N N . ASP A 1 196 ? -2.800 0.570 -17.871 1.00 98.75 196 ASP A N 1
ATOM 1411 C CA . ASP A 1 196 ? -2.218 0.833 -16.565 1.00 98.75 196 ASP A CA 1
ATOM 1412 C C . ASP A 1 196 ? -1.112 1.879 -16.613 1.00 98.75 196 ASP A C 1
ATOM 1414 O O . ASP A 1 196 ? -0.444 2.120 -17.628 1.00 98.75 196 ASP A O 1
ATOM 1418 N N . LEU A 1 197 ? -0.901 2.532 -15.474 1.00 98.75 197 LEU A N 1
ATOM 1419 C CA . LEU A 1 197 ? 0.135 3.531 -15.287 1.00 98.75 197 LEU A CA 1
ATOM 1420 C C . LEU A 1 197 ? 1.048 3.148 -14.127 1.00 98.75 197 LEU A C 1
ATOM 1422 O O . LEU A 1 197 ? 0.685 3.275 -12.962 1.00 98.75 197 LEU A O 1
ATOM 1426 N N . LEU A 1 198 ? 2.297 2.819 -14.442 1.00 98.88 198 LEU A N 1
ATOM 1427 C CA . LEU A 1 198 ? 3.371 2.700 -13.463 1.00 98.88 198 LEU A CA 1
ATOM 1428 C C . LEU A 1 198 ? 4.254 3.948 -13.489 1.00 98.88 198 LEU A C 1
ATOM 1430 O O . LEU A 1 198 ? 4.877 4.270 -14.500 1.00 98.88 198 LEU A O 1
ATOM 1434 N N . THR A 1 199 ? 4.381 4.629 -12.357 1.00 98.88 199 THR A N 1
ATOM 1435 C CA . THR A 1 199 ? 5.330 5.730 -12.168 1.00 98.88 199 THR A CA 1
ATOM 1436 C C . THR A 1 199 ? 6.266 5.417 -11.008 1.00 98.88 199 THR A C 1
ATOM 1438 O O . THR A 1 199 ? 5.827 5.162 -9.893 1.00 98.88 199 THR A O 1
ATOM 1441 N N . ILE A 1 200 ? 7.573 5.441 -11.259 1.00 98.88 200 ILE A N 1
ATOM 1442 C CA . ILE A 1 200 ? 8.600 5.246 -10.234 1.00 98.88 200 ILE A CA 1
ATOM 1443 C C . ILE A 1 200 ? 9.559 6.427 -10.287 1.00 98.88 200 ILE A C 1
ATOM 1445 O O . ILE A 1 200 ? 10.227 6.647 -11.300 1.00 98.88 200 ILE A O 1
ATOM 1449 N N . THR A 1 201 ? 9.648 7.162 -9.186 1.00 98.88 201 THR A N 1
ATOM 1450 C CA . THR A 1 201 ? 10.453 8.377 -9.063 1.00 98.88 201 THR A CA 1
ATOM 1451 C C . THR A 1 201 ? 11.364 8.287 -7.844 1.00 98.88 201 THR A C 1
ATOM 1453 O O . THR A 1 201 ? 10.960 7.816 -6.781 1.00 98.88 201 THR A O 1
ATOM 1456 N N . SER A 1 202 ? 12.623 8.709 -7.986 1.00 98.75 202 SER A N 1
ATOM 1457 C CA . SER A 1 202 ? 13.583 8.857 -6.873 1.00 98.75 202 SER A CA 1
ATOM 1458 C C . SER A 1 202 ? 13.690 7.635 -5.943 1.00 98.75 202 SER A C 1
ATOM 1460 O O . SER A 1 202 ? 13.887 7.775 -4.737 1.00 98.75 202 SER A O 1
ATOM 1462 N N . SER A 1 203 ? 13.546 6.426 -6.490 1.00 98.88 203 SER A N 1
ATOM 1463 C CA . SER A 1 203 ? 13.411 5.191 -5.707 1.00 98.88 203 SER A CA 1
ATOM 1464 C C . SER A 1 203 ? 14.530 4.187 -5.986 1.00 98.88 203 SER A C 1
ATOM 1466 O O . SER A 1 203 ? 15.143 4.175 -7.058 1.00 98.88 203 SER A O 1
ATOM 1468 N N . SER A 1 204 ? 14.816 3.319 -5.012 1.00 98.75 204 SER A N 1
ATOM 1469 C CA . SER A 1 204 ? 15.878 2.311 -5.132 1.00 98.75 204 SER A CA 1
ATOM 1470 C C . SER A 1 204 ? 15.443 0.914 -4.701 1.00 98.75 204 SER A C 1
ATOM 1472 O O . SER A 1 204 ? 14.742 0.732 -3.706 1.00 98.75 204 SER A O 1
ATOM 1474 N N . PHE A 1 205 ? 15.917 -0.080 -5.448 1.00 98.69 205 PHE A N 1
ATOM 1475 C CA . PHE A 1 205 ? 15.681 -1.500 -5.230 1.00 98.69 205 PHE A CA 1
ATOM 1476 C C . PHE A 1 205 ? 17.023 -2.183 -4.970 1.00 98.69 205 PHE A C 1
ATOM 1478 O O . PHE A 1 205 ? 17.928 -2.142 -5.805 1.00 98.69 205 PHE A O 1
ATOM 1485 N N . SER A 1 206 ? 17.164 -2.814 -3.804 1.00 97.62 206 SER A N 1
ATOM 1486 C CA . SER A 1 206 ? 18.407 -3.495 -3.406 1.00 97.62 206 SER A CA 1
ATOM 1487 C C . SER A 1 206 ? 18.513 -4.912 -3.968 1.00 97.62 206 SER A C 1
ATOM 1489 O O . SER A 1 206 ? 19.608 -5.468 -4.064 1.00 97.62 206 SER A O 1
ATOM 1491 N N . THR A 1 207 ? 17.379 -5.509 -4.336 1.00 96.56 207 THR A N 1
ATOM 1492 C CA . THR A 1 207 ? 17.300 -6.862 -4.892 1.00 96.56 207 THR A CA 1
ATOM 1493 C C . THR A 1 207 ? 16.422 -6.878 -6.148 1.00 96.56 207 THR A C 1
ATOM 1495 O O . THR A 1 207 ? 16.241 -5.857 -6.807 1.00 96.56 207 THR A O 1
ATOM 1498 N N . PHE A 1 208 ? 15.908 -8.048 -6.517 1.00 96.81 208 PHE A N 1
ATOM 1499 C CA . PHE A 1 208 ? 15.073 -8.236 -7.692 1.00 96.81 208 PHE A CA 1
ATOM 1500 C C . PHE A 1 208 ? 13.739 -7.486 -7.586 1.00 96.81 208 PHE A C 1
ATOM 1502 O O . PHE A 1 208 ? 12.999 -7.670 -6.618 1.00 96.81 208 PHE A O 1
ATOM 1509 N N . ALA A 1 209 ? 13.411 -6.731 -8.634 1.00 98.50 209 ALA A N 1
ATOM 1510 C CA . ALA A 1 209 ? 12.082 -6.179 -8.862 1.00 98.50 209 ALA A CA 1
ATOM 1511 C C . ALA A 1 209 ? 11.491 -6.741 -10.163 1.00 98.50 209 ALA A C 1
ATOM 1513 O O . ALA A 1 209 ? 12.181 -6.775 -11.187 1.00 98.50 209 ALA A O 1
ATOM 1514 N N . LEU A 1 210 ? 10.232 -7.170 -10.110 1.00 98.69 210 LEU A N 1
ATOM 1515 C CA . LEU A 1 210 ? 9.408 -7.478 -11.275 1.00 98.69 210 LEU A CA 1
ATOM 1516 C C . LEU A 1 210 ? 8.259 -6.477 -11.332 1.00 98.69 210 LEU A C 1
ATOM 1518 O O . LEU A 1 210 ? 7.514 -6.360 -10.362 1.00 98.69 210 LEU A O 1
ATOM 1522 N N . PHE A 1 211 ? 8.124 -5.814 -12.473 1.00 98.75 211 PHE A N 1
ATOM 1523 C CA . PHE A 1 211 ? 6.955 -5.024 -12.829 1.00 98.75 211 PHE A CA 1
ATOM 1524 C C . PHE A 1 211 ? 6.329 -5.652 -14.066 1.00 98.75 211 PHE A C 1
ATOM 1526 O O . PHE A 1 211 ? 6.982 -5.771 -15.103 1.00 98.75 211 PHE A O 1
ATOM 1533 N N . ASP A 1 212 ? 5.099 -6.100 -13.933 1.00 98.62 212 ASP A N 1
ATOM 1534 C CA . ASP A 1 212 ? 4.355 -6.802 -14.959 1.00 98.62 212 ASP A CA 1
ATOM 1535 C C . ASP A 1 212 ? 3.079 -6.011 -15.223 1.00 98.62 212 ASP A C 1
ATOM 1537 O O . ASP A 1 212 ? 2.211 -5.947 -14.355 1.00 98.62 212 ASP A O 1
ATOM 1541 N N . LEU A 1 213 ? 3.021 -5.347 -16.377 1.00 98.44 213 LEU A N 1
ATOM 1542 C CA . LEU A 1 213 ? 1.902 -4.473 -16.717 1.00 98.44 213 LEU A CA 1
ATOM 1543 C C . LEU A 1 213 ? 0.723 -5.224 -17.351 1.00 98.44 213 LEU A C 1
ATOM 1545 O O . LEU A 1 213 ? -0.308 -4.637 -17.606 1.00 98.44 213 LEU A O 1
ATOM 1549 N N . GLY A 1 214 ? 0.855 -6.541 -17.549 1.00 97.94 214 GLY A N 1
ATOM 1550 C CA . GLY A 1 214 ? -0.271 -7.387 -17.926 1.00 97.94 214 GLY A CA 1
ATOM 1551 C C . GLY A 1 214 ? -0.818 -7.145 -19.339 1.00 97.94 214 GLY A C 1
ATOM 1552 O O . GLY A 1 214 ? -0.153 -7.528 -20.300 1.00 97.94 214 GLY A O 1
ATOM 1553 N N . SER A 1 215 ? -2.062 -6.709 -19.515 1.00 97.44 215 SER A N 1
ATOM 1554 C CA . SER A 1 215 ? -2.670 -6.627 -20.850 1.00 97.44 215 SER A CA 1
ATOM 1555 C C . SER A 1 215 ? -3.402 -5.323 -21.122 1.00 97.44 215 SER A C 1
ATOM 1557 O O . SER A 1 215 ? -4.102 -4.808 -20.264 1.00 97.44 215 SER A O 1
ATOM 1559 N N . SER A 1 216 ? -3.402 -4.921 -22.397 1.00 98.00 216 SER A N 1
ATOM 1560 C CA . SER A 1 216 ? -3.893 -3.658 -22.976 1.00 98.00 216 SER A CA 1
ATOM 1561 C C . SER A 1 216 ? -2.759 -2.658 -23.219 1.00 98.00 216 SER A C 1
ATOM 1563 O O . SER A 1 216 ? -1.720 -3.074 -23.707 1.00 98.00 216 SER A O 1
ATOM 1565 N N . ASN A 1 217 ? -2.992 -1.343 -23.151 1.00 98.19 217 ASN A N 1
ATOM 1566 C CA . ASN A 1 217 ? -1.979 -0.362 -23.554 1.00 98.19 217 ASN A CA 1
ATOM 1567 C C . ASN A 1 217 ? -1.455 0.371 -22.328 1.00 98.19 217 ASN A C 1
ATOM 1569 O O . ASN A 1 217 ? -2.081 1.334 -21.863 1.00 98.19 217 ASN A O 1
ATOM 1573 N N . ASP A 1 218 ? -0.277 -0.039 -21.881 1.00 98.62 218 ASP A N 1
ATOM 1574 C CA . ASP A 1 218 ? 0.256 0.397 -20.600 1.00 98.62 218 ASP A CA 1
ATOM 1575 C C . ASP A 1 218 ? 1.314 1.482 -20.737 1.00 98.62 218 ASP A C 1
ATOM 1577 O O . ASP A 1 218 ? 1.947 1.704 -21.781 1.00 98.62 218 ASP A O 1
ATOM 1581 N N . LYS A 1 219 ? 1.534 2.192 -19.635 1.00 98.56 219 LYS A N 1
ATOM 1582 C CA . LYS A 1 219 ? 2.542 3.238 -19.552 1.00 98.56 219 LYS A CA 1
ATOM 1583 C C . LYS A 1 219 ? 3.412 3.073 -18.321 1.00 98.56 219 LYS A C 1
ATOM 1585 O O . LYS A 1 219 ? 2.933 3.071 -17.194 1.00 98.56 219 LYS A O 1
ATOM 1590 N N . ALA A 1 220 ? 4.722 3.084 -18.538 1.00 98.62 220 ALA A N 1
ATOM 1591 C CA . ALA A 1 220 ? 5.716 3.147 -17.477 1.00 98.62 220 ALA A CA 1
ATOM 1592 C C . ALA A 1 220 ? 6.549 4.436 -17.548 1.00 98.62 220 ALA A C 1
ATOM 1594 O O . ALA A 1 220 ? 7.105 4.786 -18.589 1.00 98.62 220 ALA A O 1
ATOM 1595 N N . ASN A 1 221 ? 6.706 5.123 -16.421 1.00 98.62 221 ASN A N 1
ATOM 1596 C CA . ASN A 1 221 ? 7.604 6.266 -16.271 1.00 98.62 221 ASN A CA 1
ATOM 1597 C C . ASN A 1 221 ? 8.601 5.973 -15.153 1.00 98.62 221 ASN A C 1
ATOM 1599 O O . ASN A 1 221 ? 8.218 5.862 -13.992 1.00 98.62 221 ASN A O 1
ATOM 1603 N N . LEU A 1 222 ? 9.881 5.870 -15.499 1.00 98.69 222 LEU A N 1
ATOM 1604 C CA . LEU A 1 222 ? 10.967 5.695 -14.541 1.00 98.69 222 LEU A CA 1
ATOM 1605 C C . LEU A 1 222 ? 11.829 6.959 -14.539 1.00 98.69 222 LEU A C 1
ATOM 1607 O O . LEU A 1 222 ? 12.446 7.276 -15.558 1.00 98.69 222 LEU A O 1
ATOM 1611 N N . ASP A 1 223 ? 11.897 7.658 -13.409 1.00 98.75 223 ASP A N 1
ATOM 1612 C CA . ASP A 1 223 ? 12.758 8.828 -13.218 1.00 98.75 223 ASP A CA 1
ATOM 1613 C C . ASP A 1 223 ? 13.633 8.666 -11.971 1.00 98.75 223 ASP A C 1
ATOM 1615 O O . ASP A 1 223 ? 13.143 8.534 -10.853 1.00 98.75 223 ASP A O 1
ATOM 1619 N N . THR A 1 224 ? 14.952 8.691 -12.148 1.00 98.69 224 THR A N 1
ATOM 1620 C CA . THR A 1 224 ? 15.915 8.613 -11.044 1.00 98.69 224 THR A CA 1
ATOM 1621 C C . THR A 1 224 ? 15.707 7.331 -10.223 1.00 98.69 224 THR A C 1
ATOM 1623 O O . THR A 1 224 ? 15.507 7.345 -9.010 1.00 98.69 224 THR A O 1
ATOM 1626 N N . VAL A 1 225 ? 15.735 6.187 -10.916 1.00 98.75 225 VAL A N 1
ATOM 1627 C CA . VAL A 1 225 ? 15.490 4.860 -10.330 1.00 98.75 225 VAL A CA 1
ATOM 1628 C C . VAL A 1 225 ? 16.772 4.036 -10.307 1.00 98.75 225 VAL A C 1
ATOM 1630 O O . VAL A 1 225 ? 17.472 3.925 -11.315 1.00 98.75 225 VAL A O 1
ATOM 1633 N N . THR A 1 226 ? 17.083 3.419 -9.168 1.00 98.62 226 THR A N 1
ATOM 1634 C CA . THR A 1 226 ? 18.271 2.561 -9.019 1.00 98.62 226 THR A CA 1
ATOM 1635 C C . THR A 1 226 ? 17.877 1.106 -8.800 1.00 98.62 226 THR A C 1
ATOM 1637 O O . THR A 1 226 ? 17.244 0.773 -7.802 1.00 98.62 226 THR A O 1
ATOM 1640 N N . PHE A 1 227 ? 18.293 0.228 -9.710 1.00 98.50 227 PHE A N 1
ATOM 1641 C CA . PHE A 1 227 ? 18.149 -1.228 -9.605 1.00 98.50 227 PHE A CA 1
ATOM 1642 C C . PHE A 1 227 ? 19.454 -1.889 -9.130 1.00 98.50 227 PHE A C 1
ATOM 1644 O O . PHE A 1 227 ? 20.527 -1.289 -9.269 1.00 98.50 227 PHE A O 1
ATOM 1651 N N . PRO A 1 228 ? 19.430 -3.141 -8.626 1.00 96.75 228 PRO A N 1
ATOM 1652 C CA . PRO A 1 228 ? 20.665 -3.844 -8.291 1.00 96.75 228 PRO A CA 1
ATOM 1653 C C . PRO A 1 228 ? 21.543 -4.045 -9.532 1.00 96.75 228 PRO A C 1
ATOM 1655 O O . PRO A 1 228 ? 21.069 -4.128 -10.669 1.00 96.75 228 PRO A O 1
ATOM 1658 N N . THR A 1 229 ? 22.852 -4.169 -9.319 1.00 93.88 229 THR A N 1
ATOM 1659 C CA . THR A 1 229 ? 23.789 -4.564 -10.378 1.00 93.88 229 THR A CA 1
ATOM 1660 C C . THR A 1 229 ? 23.996 -6.079 -10.364 1.00 93.88 229 THR A C 1
ATOM 1662 O O . THR A 1 229 ? 24.054 -6.703 -9.308 1.00 93.88 229 THR A O 1
ATOM 1665 N N . GLY A 1 230 ? 24.124 -6.694 -11.542 1.00 87.94 230 GLY A N 1
ATOM 1666 C CA . GLY A 1 230 ? 24.388 -8.131 -11.655 1.00 87.94 230 GLY A CA 1
ATOM 1667 C C . GLY A 1 230 ? 23.123 -8.984 -11.768 1.00 87.94 230 GLY A C 1
ATOM 1668 O O . GLY A 1 230 ? 22.140 -8.574 -12.381 1.00 87.94 230 GLY A O 1
ATOM 1669 N N . LYS A 1 231 ? 23.188 -10.228 -11.279 1.00 85.75 231 LYS A N 1
ATOM 1670 C CA . LYS A 1 231 ? 22.083 -11.198 -11.333 1.00 85.75 231 LYS A CA 1
ATOM 1671 C C . LYS A 1 231 ? 21.501 -11.431 -9.929 1.00 85.75 231 LYS A C 1
ATOM 1673 O O . LYS A 1 231 ? 22.292 -11.503 -8.991 1.00 85.75 231 LYS A O 1
ATOM 1678 N N . PRO A 1 232 ? 20.183 -11.675 -9.799 1.00 88.44 232 PRO A N 1
ATOM 1679 C CA . PRO A 1 232 ? 19.162 -11.565 -10.849 1.00 88.44 232 PRO A CA 1
ATOM 1680 C C . PRO A 1 232 ? 18.952 -10.106 -11.287 1.00 88.44 232 PRO A C 1
ATOM 1682 O O . PRO A 1 232 ? 19.139 -9.188 -10.497 1.00 88.44 232 PRO A O 1
ATOM 1685 N N . ARG A 1 233 ? 18.599 -9.902 -12.561 1.00 93.56 233 ARG A N 1
ATOM 1686 C CA . ARG A 1 233 ? 18.292 -8.569 -13.104 1.00 93.56 233 ARG A CA 1
ATOM 1687 C C . ARG A 1 233 ? 16.826 -8.263 -12.847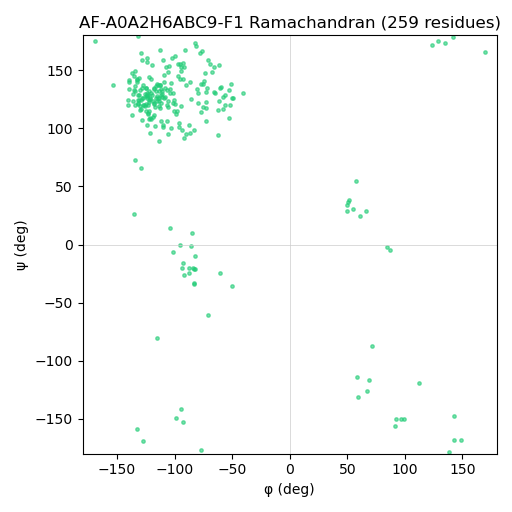 1.00 93.56 233 ARG A C 1
ATOM 1689 O O . ARG A 1 233 ? 16.015 -9.166 -13.040 1.00 93.56 233 ARG A O 1
ATOM 1696 N N . SER A 1 234 ? 16.504 -7.029 -12.478 1.00 98.12 234 SER A N 1
ATOM 1697 C CA . SER A 1 234 ? 15.112 -6.581 -12.416 1.00 98.12 234 SER A CA 1
ATOM 1698 C C . SER A 1 234 ? 14.496 -6.566 -13.813 1.00 98.12 234 SER A C 1
ATOM 1700 O O . SER A 1 234 ? 15.214 -6.440 -14.812 1.00 98.12 234 SER A O 1
ATOM 1702 N N . VAL A 1 235 ? 13.181 -6.728 -13.890 1.00 98.44 235 VAL A N 1
ATOM 1703 C CA . VAL A 1 235 ? 12.445 -6.881 -15.147 1.00 98.44 235 VAL A CA 1
ATOM 1704 C C . VAL A 1 235 ? 11.214 -5.988 -15.123 1.00 98.44 235 VAL A C 1
ATOM 1706 O O . VAL A 1 235 ? 10.506 -5.948 -14.121 1.00 98.44 235 VAL A O 1
ATOM 1709 N N . ILE A 1 236 ? 10.964 -5.304 -16.234 1.00 98.69 236 ILE A N 1
ATOM 1710 C CA . ILE A 1 236 ? 9.688 -4.667 -16.537 1.00 98.69 236 ILE A CA 1
ATOM 1711 C C . ILE A 1 236 ? 9.122 -5.255 -17.835 1.00 98.69 236 ILE A C 1
ATOM 1713 O O . ILE A 1 236 ? 9.846 -5.370 -18.834 1.00 98.69 236 ILE A O 1
ATOM 1717 N N . LEU A 1 237 ? 7.856 -5.660 -17.796 1.00 98.56 237 LEU A N 1
ATOM 1718 C CA . LEU A 1 237 ? 7.122 -6.303 -18.884 1.00 98.56 237 LEU A CA 1
ATOM 1719 C C . LEU A 1 237 ? 5.892 -5.456 -19.231 1.00 98.56 237 LEU A C 1
ATOM 1721 O O . LEU A 1 237 ? 5.103 -5.177 -18.340 1.00 98.56 237 LEU A O 1
ATOM 1725 N N . GLY A 1 238 ? 5.742 -5.064 -20.498 1.00 97.44 238 GLY A N 1
ATOM 1726 C CA . GLY A 1 238 ? 4.474 -4.536 -21.034 1.00 97.44 238 GLY A CA 1
ATOM 1727 C C . GLY A 1 238 ? 3.513 -5.654 -21.461 1.00 97.44 238 GLY A C 1
ATOM 1728 O O . GLY A 1 238 ? 2.320 -5.594 -21.246 1.00 97.44 238 GLY A O 1
ATOM 1729 N N . ASN A 1 239 ? 4.067 -6.771 -21.946 1.00 97.06 239 ASN A N 1
ATOM 1730 C CA . ASN A 1 239 ? 3.339 -7.935 -22.465 1.00 97.06 239 ASN A CA 1
ATOM 1731 C C . ASN A 1 239 ? 2.389 -7.630 -23.642 1.00 97.06 239 ASN A C 1
ATOM 1733 O O . ASN A 1 239 ? 2.879 -7.469 -24.762 1.00 97.06 239 ASN A O 1
ATOM 1737 N N . LEU A 1 240 ? 1.067 -7.767 -23.465 1.00 96.25 240 LEU A N 1
ATOM 1738 C CA . LEU A 1 240 ? 0.096 -7.791 -24.560 1.00 96.25 240 LEU A CA 1
ATOM 1739 C C . LEU A 1 240 ? -0.512 -6.410 -24.790 1.00 96.25 240 LEU A C 1
ATOM 1741 O O . LEU A 1 240 ? -1.485 -6.064 -24.142 1.00 96.25 240 LEU A O 1
ATOM 1745 N N . GLY A 1 241 ? -0.080 -5.747 -25.856 1.00 96.25 241 GLY A N 1
ATOM 1746 C CA . GLY A 1 241 ? -0.734 -4.561 -26.397 1.00 96.25 241 GLY A CA 1
ATOM 1747 C C . GLY A 1 241 ? 0.287 -3.558 -26.904 1.00 96.25 241 GLY A C 1
ATOM 1748 O O . GLY A 1 241 ? 1.299 -3.968 -27.481 1.00 96.25 241 GLY A O 1
ATOM 1749 N N . VAL A 1 242 ? -0.019 -2.263 -26.813 1.00 97.44 242 VAL A N 1
ATOM 1750 C CA . VAL A 1 242 ? 0.880 -1.184 -27.253 1.00 97.44 242 VAL A CA 1
ATOM 1751 C C . VAL A 1 242 ? 1.342 -0.386 -26.043 1.00 97.44 242 VAL A C 1
ATOM 1753 O O . VAL A 1 242 ? 0.754 0.638 -25.694 1.00 97.44 242 VAL A O 1
ATOM 1756 N N . ASP A 1 243 ? 2.446 -0.844 -25.464 1.00 98.31 243 ASP A N 1
ATOM 1757 C CA . ASP A 1 243 ? 2.962 -0.304 -24.208 1.00 98.31 243 ASP A CA 1
ATOM 1758 C C . ASP A 1 243 ? 4.062 0.720 -24.449 1.00 98.31 243 ASP A C 1
ATOM 1760 O O . ASP A 1 243 ? 4.886 0.577 -25.357 1.00 98.31 243 ASP A O 1
ATOM 1764 N N . THR A 1 244 ? 4.121 1.744 -23.603 1.00 98.44 244 THR A N 1
ATOM 1765 C CA . THR A 1 244 ? 5.122 2.815 -23.692 1.00 98.44 244 THR A CA 1
ATOM 1766 C C . THR A 1 244 ? 5.937 2.928 -22.414 1.00 98.44 244 THR A C 1
ATOM 1768 O O . THR A 1 244 ? 5.428 2.748 -21.309 1.00 98.44 244 THR A O 1
ATOM 1771 N N . ILE A 1 245 ? 7.228 3.246 -22.550 1.00 98.38 245 ILE A N 1
ATOM 1772 C CA . ILE A 1 245 ? 8.109 3.459 -21.399 1.00 98.38 245 ILE A CA 1
ATOM 1773 C C . ILE A 1 245 ? 9.003 4.679 -21.580 1.00 98.38 245 ILE A C 1
ATOM 1775 O O . ILE A 1 245 ? 9.707 4.821 -22.578 1.00 98.38 245 ILE A O 1
ATOM 1779 N N . THR A 1 246 ? 9.021 5.546 -20.570 1.00 98.12 246 THR A N 1
ATOM 1780 C CA . THR A 1 246 ? 9.991 6.639 -20.448 1.00 98.12 246 THR A CA 1
ATOM 1781 C C . THR A 1 246 ? 10.998 6.308 -19.355 1.00 98.12 246 THR A C 1
ATOM 1783 O O . THR A 1 246 ? 10.617 5.894 -18.261 1.00 98.12 246 THR A O 1
ATOM 1786 N N . GLN A 1 247 ? 12.289 6.497 -19.642 1.00 97.81 247 GLN A N 1
ATOM 1787 C CA . GLN A 1 247 ? 13.376 6.260 -18.691 1.00 97.81 247 GLN A CA 1
ATOM 1788 C C . GLN A 1 247 ? 14.309 7.469 -18.620 1.00 97.81 247 GLN A C 1
ATOM 1790 O O . GLN A 1 247 ? 15.007 7.784 -19.584 1.00 97.81 247 GLN A O 1
ATOM 1795 N N . THR A 1 248 ? 14.368 8.094 -17.450 1.00 98.19 248 THR A N 1
ATOM 1796 C CA . THR A 1 248 ? 15.254 9.215 -17.128 1.00 98.19 248 THR A CA 1
ATOM 1797 C C . THR A 1 248 ? 16.045 8.852 -15.877 1.00 98.19 248 THR A C 1
ATOM 1799 O O . THR A 1 248 ? 15.482 8.394 -14.895 1.00 98.19 248 THR A O 1
ATOM 1802 N N . GLY A 1 249 ? 17.373 8.984 -15.891 1.00 97.44 249 GLY A N 1
ATOM 1803 C CA . GLY A 1 249 ? 18.178 8.733 -14.685 1.00 97.44 249 GLY A CA 1
ATOM 1804 C C . GLY A 1 249 ? 18.099 7.302 -14.119 1.00 97.44 249 GLY A C 1
ATOM 1805 O O . GLY A 1 249 ? 18.333 7.110 -12.929 1.00 97.44 249 GLY A O 1
ATOM 1806 N N . VAL A 1 250 ? 17.771 6.297 -14.940 1.00 98.12 250 VAL A N 1
ATOM 1807 C CA . VAL A 1 250 ? 17.724 4.889 -14.511 1.00 98.12 250 VAL A CA 1
ATOM 1808 C C . VAL A 1 250 ? 19.134 4.296 -14.469 1.00 98.12 250 VAL A C 1
ATOM 1810 O O . VAL A 1 250 ? 19.891 4.396 -15.436 1.00 98.12 250 VAL A O 1
ATOM 1813 N N . SER A 1 251 ? 19.489 3.647 -13.360 1.00 97.75 251 SER A N 1
ATOM 1814 C CA . SER A 1 251 ? 20.777 2.970 -13.170 1.00 97.75 251 SER A CA 1
ATOM 1815 C C . SER A 1 251 ? 20.608 1.529 -12.670 1.00 97.75 251 SER A C 1
ATOM 1817 O O . SER A 1 251 ? 19.531 1.124 -12.231 1.00 97.75 251 SER A O 1
ATOM 1819 N N . GLY A 1 252 ? 21.672 0.724 -12.751 1.00 96.50 252 GLY A N 1
ATOM 1820 C CA . GLY A 1 252 ? 21.634 -0.692 -12.372 1.00 96.50 252 GLY A CA 1
ATOM 1821 C C . GLY A 1 252 ? 21.293 -1.632 -13.530 1.00 96.50 252 GLY A C 1
ATOM 1822 O O . GLY A 1 252 ? 21.573 -1.339 -14.692 1.00 96.50 252 GLY A O 1
ATOM 1823 N N . SER A 1 253 ? 20.764 -2.819 -13.219 1.00 95.38 253 SER A N 1
ATOM 1824 C CA . SER A 1 253 ? 20.390 -3.839 -14.209 1.00 95.38 253 SER A CA 1
ATOM 1825 C C . SER A 1 253 ? 18.875 -4.003 -14.323 1.00 95.38 253 SER A C 1
ATOM 1827 O O . SER A 1 253 ? 18.267 -4.700 -13.513 1.00 95.38 253 SER A O 1
ATOM 1829 N N . LEU A 1 254 ? 18.306 -3.437 -15.390 1.00 97.56 254 LEU A N 1
ATOM 1830 C CA . LEU A 1 254 ? 16.901 -3.577 -15.774 1.00 97.56 254 LEU A CA 1
ATOM 1831 C C . LEU A 1 254 ? 16.788 -4.256 -17.147 1.00 97.56 254 LEU A C 1
ATOM 1833 O O . LEU A 1 254 ? 17.517 -3.918 -18.082 1.00 97.56 254 LEU A O 1
ATOM 1837 N N . ILE A 1 255 ? 15.883 -5.221 -17.264 1.00 97.62 255 ILE A N 1
ATOM 1838 C CA . ILE A 1 255 ? 15.425 -5.795 -18.531 1.00 97.62 255 ILE A CA 1
ATOM 1839 C C . ILE A 1 255 ? 14.068 -5.172 -18.854 1.00 97.62 255 ILE A C 1
ATOM 1841 O O . ILE A 1 255 ? 13.187 -5.173 -18.004 1.00 97.62 255 ILE A O 1
ATOM 1845 N N . VAL A 1 256 ? 13.912 -4.676 -20.079 1.00 97.81 256 VAL A N 1
ATOM 1846 C CA . VAL A 1 256 ? 12.685 -4.044 -20.581 1.00 97.81 256 VAL A CA 1
ATOM 1847 C C . VAL A 1 256 ? 12.171 -4.882 -21.746 1.00 97.81 256 VAL A C 1
ATOM 1849 O O . VAL A 1 256 ? 12.919 -5.093 -22.704 1.00 97.81 256 VAL A O 1
ATOM 1852 N N . LEU A 1 257 ? 10.941 -5.389 -21.665 1.00 97.69 257 LEU A N 1
ATOM 1853 C CA . LEU A 1 257 ? 10.322 -6.228 -22.700 1.00 97.69 257 LEU A CA 1
ATOM 1854 C C . LEU A 1 257 ? 8.880 -5.787 -22.958 1.00 97.69 257 LEU A C 1
ATOM 1856 O O . LEU A 1 257 ? 8.184 -5.409 -22.026 1.00 97.69 257 LEU A O 1
ATOM 1860 N N . GLY A 1 258 ? 8.426 -5.876 -24.209 1.00 96.19 258 GLY A N 1
ATOM 1861 C CA . GLY A 1 258 ? 7.042 -5.554 -24.586 1.00 96.19 258 GLY A CA 1
ATOM 1862 C C . GLY A 1 258 ? 6.761 -4.074 -24.863 1.00 96.19 258 GLY A C 1
ATOM 1863 O O . GLY A 1 258 ? 5.667 -3.753 -25.282 1.00 96.19 258 GLY A O 1
ATOM 1864 N N . PHE A 1 259 ? 7.743 -3.180 -24.716 1.00 95.69 259 PHE A N 1
ATOM 1865 C CA . PHE A 1 259 ? 7.529 -1.742 -24.912 1.00 95.69 259 PHE A CA 1
ATOM 1866 C C . PHE A 1 259 ? 7.896 -1.255 -26.315 1.00 95.69 259 PHE A C 1
ATOM 1868 O O . PHE A 1 259 ? 8.921 -1.651 -26.886 1.00 95.69 259 PHE A O 1
ATOM 1875 N N . PHE A 1 260 ? 7.091 -0.325 -26.820 1.00 85.25 260 PHE A N 1
ATOM 1876 C CA . PHE A 1 260 ? 7.295 0.418 -28.055 1.00 85.25 260 PHE A CA 1
ATOM 1877 C C . PHE A 1 260 ? 7.719 1.868 -27.742 1.00 85.25 260 PHE A C 1
ATOM 1879 O O . PHE A 1 260 ? 7.364 2.403 -26.688 1.00 85.25 260 PHE A O 1
ATOM 1886 N N . PRO A 1 261 ? 8.543 2.482 -28.612 1.00 66.44 261 PRO A N 1
ATOM 1887 C CA . PRO A 1 261 ? 9.007 3.859 -28.444 1.00 66.44 261 PRO A CA 1
ATOM 1888 C C . PRO A 1 261 ? 7.900 4.906 -28.610 1.00 66.44 261 PRO A C 1
ATOM 1890 O O . PRO A 1 261 ? 6.930 4.643 -29.357 1.00 66.44 261 PRO A O 1
#

Secondary structure (DSSP, 8-state):
-PPPPPP------PPP--PPP-EEEEEEETTEEEEE--SS--EEEEEEEETTEEEEEE-TTPEEES-SEE-S-SEEEEE--BSS-EEEEEEEEEE-SEEEEE--BS--EEEEEEEEE-S-EEEE--BS--EEEEESEEE-S-EEEEEEESS-EEEEES-EE-S-EEEEEEES--EEEEES-EE-S-EEEEEEESS-EEEEES-EESS-EEEE--BSS-EEEEES-BPPSSSSPEEEE--BS-EEEEEES-BS-EEEESEE-

Radius of gyration: 22.53 Å; Cα contacts (8 Å, |Δi|>4): 853; chains: 1; bounding box: 92×48×53 Å

Nearest PDB structures (foldseek):
  7usl-assembly1_C  TM=1.910E-01  e=3.053E-01  Bordetella pertussis

Mean predicted aligned error: 5.77 Å

Sequence (261 aa):
MPRREPARLHLERLEERCQPAGTVSVVQVGGIVRLLGDAADNAVALEATGANDLTITGLAGTSISGPTSVSGVARVYFELGDGNDSATVEAPVPFDGQIVARASKGSDSFSIGNGQYNGSIVVLEGNGNDAIELQSGTFNGAIILWGNSGNDTLTVGSSSFARRFEFSGGHGADSVTLDSSTFADRVVLHTDDGNDLLTITSSSFSTFALFDLGSSNDKANLDTVTFPTGKPRSVILGNLGVDTITQTGVSGSLIVLGFFP